Protein AF-A0A9E8MX73-F1 (afdb_monomer_lite)

Foldseek 3Di:
DLVVVLCVVCVPWDWDDDPPDIDTHDPDPVSVVVSVVVVQVSCVVVVHHDPPVPDDDDDPPDDPDDPLCVVLVPQDADPDQVRNLVSLVVSLVSLVVVCVVCVPDPSLLVSLVVLLPDPHDPVNVVVSLLSLLVSCLVDVVNLVSNLLSCLVVLVNDDPVSLVVSLVSQCVVQVVVVNVVSNVSSVVSVVCSVVSDNDPPDVDPPPVPPPPPD

Secondary structure (DSSP, 8-state):
-HHHHHHHH-TTSEEEEETTEEEEE-SSHHHHHHHHHHHHHHHHHTT----TTT----PSS--SS-HHHHHHHT----SSHHHHHHHHHHHHHHHHHHHHH-TTS-HHHHHHHHHHT----GGGHHHHHHHHHHHHHH-GGGHHHHHHHHHHTTTT--HHHHHHHHHHHHHHHGGGT-HHHHHHHHHHHHHHHTT------S-----------

Radius of gyration: 21.95 Å; chains: 1; bounding box: 47×32×61 Å

Organism: NCBI:txid2980107

InterPro domains:
  IPR000477 Reverse transcriptase domain [PF00078] (6-62)
  IPR000477 Reverse transcriptase domain [PS50878] (1-96)
  IPR043502 DNA/RNA polymerase superfamily [SSF56672] (8-64)

Sequence (213 aa):
MMDEQIQAKLKNVKSYRFIDDYYLYCDSYADAEKAFKFIQSLLTEYQLDINEEKTKISKAPFAFDSKWSIELGSFTFRKRANSQLTDIERFVSLSLIHSNENPKDSVLLFSIQVLKYLQLFDENWDTYESLILKIGITEPRTLPVVTEILASNIGRISKRKIKNIIEKLIDIHLPKGHNYEVAWALGCVLSLILNLKIKWQNGFLLLMIMCQC

Structure (mmCIF, N/CA/C/O backbone):
data_AF-A0A9E8MX73-F1
#
_entry.id   AF-A0A9E8MX73-F1
#
loop_
_atom_site.group_PDB
_atom_site.id
_atom_site.type_symbol
_atom_site.label_atom_id
_atom_site.label_alt_id
_atom_site.label_comp_id
_atom_site.label_asym_id
_atom_site.label_entity_id
_atom_site.label_seq_id
_atom_site.pdbx_PDB_ins_code
_atom_site.Cartn_x
_atom_site.Cartn_y
_atom_site.Cartn_z
_atom_site.occupancy
_atom_site.B_iso_or_equiv
_atom_site.auth_seq_id
_atom_site.auth_comp_id
_atom_site.auth_asym_id
_atom_site.auth_atom_id
_atom_site.pdbx_PDB_model_num
ATOM 1 N N . MET A 1 1 ? -1.112 -12.958 35.050 1.00 66.94 1 MET A N 1
ATOM 2 C CA . MET A 1 1 ? -0.841 -12.309 33.737 1.00 66.94 1 MET A CA 1
ATOM 3 C C . MET A 1 1 ? -1.858 -11.185 33.516 1.00 66.94 1 MET A C 1
ATOM 5 O O . MET A 1 1 ? -2.917 -11.251 34.122 1.00 66.94 1 MET A O 1
ATOM 9 N N . MET A 1 2 ? -1.568 -10.144 32.724 1.00 71.19 2 MET A N 1
ATOM 10 C CA . MET A 1 2 ? -2.445 -8.960 32.543 1.00 71.19 2 MET A CA 1
ATOM 11 C C . MET A 1 2 ? -3.916 -9.322 32.246 1.00 71.19 2 MET A C 1
ATOM 13 O O . MET A 1 2 ? -4.831 -8.742 32.827 1.00 71.19 2 MET A O 1
ATOM 17 N N . ASP A 1 3 ? -4.136 -10.368 31.445 1.00 74.19 3 ASP A N 1
ATOM 18 C CA . ASP A 1 3 ? -5.466 -10.880 31.091 1.00 74.19 3 ASP A CA 1
ATOM 19 C C . ASP A 1 3 ? -6.276 -11.368 32.309 1.00 74.19 3 ASP A C 1
ATOM 21 O O . ASP A 1 3 ? -7.487 -11.152 32.381 1.00 74.19 3 ASP A O 1
ATOM 25 N N . GLU A 1 4 ? -5.616 -11.950 33.316 1.00 78.38 4 GLU A N 1
ATOM 26 C CA . GLU A 1 4 ? -6.262 -12.383 34.564 1.00 78.38 4 GLU A CA 1
ATOM 27 C C . GLU A 1 4 ? -6.717 -11.187 35.405 1.00 78.38 4 GLU A C 1
ATOM 29 O O . GLU A 1 4 ? -7.783 -11.233 36.015 1.00 78.38 4 GLU A O 1
ATOM 34 N N . GLN A 1 5 ? -5.947 -10.092 35.417 1.00 77.75 5 GLN A N 1
ATOM 35 C CA . GLN A 1 5 ? -6.331 -8.871 36.133 1.00 77.75 5 GLN A CA 1
ATOM 36 C C . GLN A 1 5 ? -7.525 -8.183 35.462 1.00 77.75 5 GLN A C 1
ATOM 38 O O . GLN A 1 5 ? -8.432 -7.704 36.149 1.00 77.75 5 GLN A O 1
ATOM 43 N N . ILE A 1 6 ? -7.555 -8.190 34.124 1.00 77.31 6 ILE A N 1
ATOM 44 C CA . ILE A 1 6 ? -8.678 -7.683 33.332 1.00 77.31 6 ILE A CA 1
ATOM 45 C C . ILE A 1 6 ? -9.944 -8.490 33.635 1.00 77.31 6 ILE A C 1
ATOM 47 O O . ILE A 1 6 ? -10.965 -7.901 33.992 1.00 77.31 6 ILE A O 1
ATOM 51 N N . GLN A 1 7 ? -9.875 -9.824 33.589 1.00 77.56 7 GLN A N 1
ATOM 52 C CA . GLN A 1 7 ? -11.022 -10.687 33.898 1.00 77.56 7 GLN A CA 1
ATOM 53 C C . GLN A 1 7 ? -11.472 -10.588 35.364 1.00 77.56 7 GLN A C 1
ATOM 55 O O . GLN A 1 7 ? -12.671 -10.583 35.646 1.00 77.56 7 GLN A O 1
ATOM 60 N N . ALA A 1 8 ? -10.537 -10.471 36.312 1.00 77.94 8 ALA A N 1
ATOM 61 C CA . ALA A 1 8 ? -10.861 -10.380 37.733 1.00 77.94 8 ALA A CA 1
ATOM 62 C C . ALA A 1 8 ? -11.600 -9.081 38.094 1.00 77.94 8 ALA A C 1
ATOM 64 O O . ALA A 1 8 ? -12.496 -9.101 38.946 1.00 77.94 8 ALA A O 1
ATOM 65 N N . LYS A 1 9 ? -11.232 -7.959 37.461 1.00 77.75 9 LYS A N 1
ATOM 66 C CA . LYS A 1 9 ? -11.775 -6.626 37.762 1.00 77.75 9 LYS A CA 1
ATOM 67 C C . LYS A 1 9 ? -12.995 -6.272 36.910 1.00 77.75 9 LYS A C 1
ATOM 69 O O . LYS A 1 9 ? -13.905 -5.614 37.407 1.00 77.75 9 LYS A O 1
ATOM 74 N N . LEU A 1 10 ? -13.062 -6.757 35.670 1.00 77.75 10 LEU A N 1
ATOM 75 C CA . LEU A 1 10 ? -14.173 -6.525 34.744 1.00 77.75 10 LEU A CA 1
ATOM 76 C C . LEU A 1 10 ? -15.041 -7.782 34.566 1.00 77.75 10 LEU A C 1
ATOM 78 O O . LEU A 1 10 ? -15.296 -8.217 33.448 1.00 77.75 10 LEU A O 1
ATOM 82 N N . LYS A 1 11 ? -15.541 -8.355 35.669 1.00 70.94 11 LYS A N 1
ATOM 83 C CA . LYS A 1 11 ? -16.301 -9.626 35.664 1.00 70.94 11 LYS A CA 1
ATOM 84 C C . LYS A 1 11 ? -17.518 -9.655 34.728 1.00 70.94 11 LYS A C 1
ATOM 86 O O . LYS A 1 11 ? -17.921 -10.730 34.297 1.00 70.94 11 LYS A O 1
ATOM 91 N N . ASN A 1 12 ? -18.096 -8.491 34.430 1.00 73.44 12 ASN A N 1
ATOM 92 C CA . ASN A 1 12 ? -19.289 -8.357 33.589 1.00 73.44 12 ASN A CA 1
ATOM 93 C C . ASN A 1 12 ? -18.973 -7.916 32.150 1.00 73.44 12 ASN A C 1
ATOM 95 O O . ASN A 1 12 ? -19.887 -7.793 31.344 1.00 73.44 12 ASN A O 1
ATOM 99 N N . VAL A 1 13 ? -17.704 -7.662 31.815 1.00 77.31 13 VAL A N 1
ATOM 100 C CA . VAL A 1 13 ? -17.294 -7.227 30.474 1.00 77.31 13 VAL A CA 1
ATOM 101 C C . VAL A 1 13 ? -16.741 -8.432 29.736 1.00 77.31 13 VAL A C 1
ATOM 103 O O . VAL A 1 13 ? -15.786 -9.066 30.183 1.00 77.31 13 VAL A O 1
ATOM 106 N N . LYS A 1 14 ? -17.317 -8.747 28.575 1.00 81.62 14 LYS A N 1
ATOM 107 C CA . LYS A 1 14 ? -16.706 -9.738 27.686 1.00 81.62 14 LYS A CA 1
ATOM 108 C C . LYS A 1 14 ? -15.494 -9.092 27.027 1.00 81.62 14 LYS A C 1
ATOM 110 O O . LYS A 1 14 ? -15.622 -8.022 26.436 1.00 81.62 14 LYS A O 1
ATOM 115 N N . SER A 1 15 ? -14.337 -9.737 27.117 1.00 81.25 15 SER A N 1
ATOM 116 C CA . SER A 1 15 ? -13.108 -9.281 26.473 1.00 81.25 15 SER A CA 1
ATOM 117 C C . SER A 1 15 ? -12.617 -10.288 25.436 1.00 81.25 15 SER A C 1
ATOM 119 O O . SER A 1 15 ? -12.802 -11.497 25.577 1.00 81.25 15 SER A O 1
ATOM 121 N N . TYR A 1 16 ? -12.005 -9.780 24.373 1.00 81.50 16 TYR A N 1
ATOM 122 C CA . TYR A 1 16 ? -11.334 -10.563 23.343 1.00 81.50 16 TYR A CA 1
ATOM 123 C C . TYR A 1 16 ? -9.993 -9.906 23.030 1.00 81.50 16 TYR A C 1
ATOM 125 O O . TYR A 1 16 ? -9.923 -8.687 22.898 1.00 81.50 16 TYR A O 1
ATOM 133 N N . ARG A 1 17 ? -8.932 -10.705 22.923 1.00 80.31 17 ARG A N 1
ATOM 134 C CA . ARG A 1 17 ? -7.590 -10.226 22.593 1.00 80.31 17 ARG A CA 1
ATOM 135 C C . ARG A 1 17 ? -7.139 -10.848 21.280 1.00 80.31 17 ARG A C 1
ATOM 137 O O . ARG A 1 17 ? -7.202 -12.067 21.129 1.00 80.31 17 ARG A O 1
ATOM 144 N N . PHE A 1 18 ? -6.649 -10.021 20.365 1.00 75.25 18 PHE A N 1
ATOM 145 C CA . PHE A 1 18 ? -6.019 -10.456 19.125 1.00 75.25 18 PHE A CA 1
ATOM 146 C C . PHE A 1 18 ? -4.609 -9.872 19.030 1.00 75.25 18 PHE A C 1
ATOM 148 O O . PHE A 1 18 ? -4.439 -8.701 18.714 1.00 75.25 18 PHE A O 1
ATOM 155 N N . ILE A 1 19 ? -3.597 -10.698 19.319 1.00 80.44 19 ILE A N 1
ATOM 156 C CA . ILE A 1 19 ? -2.189 -10.280 19.441 1.00 80.44 19 ILE A CA 1
ATOM 157 C C . ILE A 1 19 ? -2.054 -9.149 20.478 1.00 80.44 19 ILE A C 1
ATOM 159 O O . ILE A 1 19 ? -2.117 -9.432 21.676 1.00 80.44 19 ILE A O 1
ATOM 163 N N . ASP A 1 20 ? -1.931 -7.897 20.045 1.00 76.94 20 ASP A N 1
ATOM 164 C CA . ASP A 1 20 ? -1.779 -6.724 20.915 1.00 76.94 20 ASP A CA 1
ATOM 165 C C . ASP A 1 20 ? -3.078 -5.912 21.045 1.00 76.94 20 ASP A C 1
ATOM 167 O O . ASP A 1 20 ? -3.179 -5.037 21.904 1.00 76.94 20 ASP A O 1
ATOM 171 N N . ASP A 1 21 ? -4.104 -6.232 20.251 1.00 80.25 21 ASP A N 1
ATOM 172 C CA . ASP A 1 21 ? -5.379 -5.520 20.258 1.00 80.25 21 ASP A CA 1
ATOM 173 C C . ASP A 1 21 ? -6.348 -6.114 21.290 1.00 80.25 21 ASP A C 1
ATOM 175 O O . ASP A 1 21 ? -6.665 -7.310 21.265 1.00 80.25 21 ASP A O 1
ATOM 179 N N . TYR A 1 22 ? -6.873 -5.259 22.171 1.00 84.69 22 TYR A N 1
ATOM 180 C CA . TYR A 1 22 ? -7.910 -5.602 23.145 1.00 84.69 22 TYR A CA 1
ATOM 181 C C . TYR A 1 22 ? -9.275 -5.057 22.720 1.00 84.69 22 TYR A C 1
ATOM 183 O O . TYR A 1 22 ? -9.454 -3.861 22.498 1.00 84.69 22 TYR A O 1
ATOM 191 N N . TYR A 1 23 ? -10.268 -5.940 22.699 1.00 85.94 23 TYR A N 1
ATOM 192 C CA . TYR A 1 23 ? -11.669 -5.632 22.445 1.00 85.94 23 TYR A CA 1
ATOM 193 C C . TYR A 1 23 ? -12.470 -5.865 23.724 1.00 85.94 23 TYR A C 1
ATOM 195 O O . TYR A 1 23 ? -12.462 -6.965 24.277 1.00 85.94 23 TYR A O 1
ATOM 203 N N . LEU A 1 24 ? -13.172 -4.832 24.189 1.00 87.50 24 LEU A N 1
ATOM 204 C CA . LEU A 1 24 ? -14.033 -4.877 25.369 1.00 87.50 24 LEU A CA 1
ATOM 205 C C . LEU A 1 24 ? -15.480 -4.602 24.961 1.00 87.50 24 LEU A C 1
ATOM 207 O O . LEU A 1 24 ? -15.772 -3.571 24.356 1.00 87.50 24 LEU A O 1
ATOM 211 N N . TYR A 1 25 ? -16.387 -5.506 25.321 1.00 86.50 25 TYR A N 1
ATOM 212 C CA . TYR A 1 25 ? -17.814 -5.382 25.047 1.00 86.50 25 TYR A CA 1
ATOM 213 C C . TYR A 1 25 ? -18.556 -5.008 26.332 1.00 86.50 25 TYR A C 1
ATOM 215 O O . TYR A 1 25 ? -18.647 -5.818 27.258 1.00 86.50 25 TYR A O 1
ATOM 223 N N . CYS A 1 26 ? -19.083 -3.783 26.368 1.00 86.38 26 CYS A N 1
ATOM 224 C CA . CYS A 1 26 ? -19.792 -3.206 27.510 1.00 86.38 26 CYS A CA 1
ATOM 225 C C . CYS A 1 26 ? -21.250 -2.883 27.148 1.00 86.38 26 CYS A C 1
ATOM 227 O O . CYS A 1 26 ? -21.528 -2.464 26.025 1.00 86.38 26 CYS A O 1
ATOM 229 N N . ASP A 1 27 ? -22.159 -3.001 28.119 1.00 86.19 27 ASP A N 1
ATOM 230 C CA . ASP A 1 27 ? -23.594 -2.735 27.922 1.00 86.19 27 ASP A CA 1
ATOM 231 C C . ASP A 1 27 ? -23.935 -1.234 27.887 1.00 86.19 27 ASP A C 1
ATOM 233 O O . ASP A 1 27 ? -24.969 -0.833 27.350 1.00 86.19 27 ASP A O 1
ATOM 237 N N . SER A 1 28 ? -23.068 -0.379 28.441 1.00 85.38 28 SER A N 1
ATOM 238 C CA . SER A 1 28 ? -23.260 1.072 28.464 1.00 85.38 28 SER A CA 1
ATOM 239 C C . SER A 1 28 ? -21.971 1.839 28.166 1.00 85.38 28 SER A C 1
ATOM 241 O O . SER A 1 28 ? -20.859 1.360 28.398 1.00 85.38 28 SER A O 1
ATOM 243 N N . TYR A 1 29 ? -22.120 3.077 27.686 1.00 85.56 29 TYR A N 1
ATOM 244 C CA . TYR A 1 29 ? -20.986 3.979 27.459 1.00 85.56 29 TYR A CA 1
ATOM 245 C C . TYR A 1 29 ? -20.243 4.301 28.767 1.00 85.56 29 TYR A C 1
ATOM 247 O O . TYR A 1 29 ? -19.019 4.347 28.785 1.00 85.56 29 TYR A O 1
ATOM 255 N N . ALA A 1 30 ? -20.974 4.437 29.879 1.00 85.69 30 ALA A N 1
ATOM 256 C CA . ALA A 1 30 ? -20.377 4.660 31.194 1.00 85.69 30 ALA A CA 1
ATOM 257 C C . ALA A 1 30 ? -19.513 3.469 31.644 1.00 85.69 30 ALA A C 1
ATOM 259 O O . ALA A 1 30 ? -18.458 3.659 32.247 1.00 85.69 30 ALA A O 1
ATOM 260 N N . ASP A 1 31 ? -19.933 2.240 31.338 1.00 85.19 31 ASP A N 1
ATOM 261 C CA . ASP A 1 31 ? -19.143 1.046 31.645 1.00 85.19 31 ASP A CA 1
ATOM 262 C C . ASP A 1 31 ? -17.932 0.915 30.718 1.00 85.19 31 ASP A C 1
ATOM 264 O O . ASP A 1 31 ? -16.859 0.521 31.174 1.00 85.19 31 ASP A O 1
ATOM 268 N N . ALA A 1 32 ? -18.061 1.322 29.451 1.00 88.19 32 ALA A N 1
ATOM 269 C CA . ALA A 1 32 ? -16.932 1.420 28.530 1.00 88.19 32 ALA A CA 1
ATOM 270 C C . ALA A 1 32 ? -15.877 2.430 29.013 1.00 88.19 32 ALA A C 1
ATOM 272 O O . ALA A 1 32 ? -14.694 2.104 29.024 1.00 88.19 32 ALA A O 1
ATOM 273 N N . GLU A 1 33 ? -16.276 3.613 29.490 1.00 87.69 33 GLU A N 1
ATOM 274 C CA . GLU A 1 33 ? -15.337 4.602 30.042 1.00 87.69 33 GLU A CA 1
ATOM 275 C C . GLU A 1 33 ? -14.640 4.112 31.316 1.00 87.69 33 GLU A C 1
ATOM 277 O O . GLU A 1 33 ? -13.436 4.320 31.488 1.00 87.69 33 GLU A O 1
ATOM 282 N N . LYS A 1 34 ? -15.372 3.441 32.215 1.00 88.25 34 LYS A N 1
ATOM 283 C CA . LYS A 1 34 ? -14.778 2.830 33.416 1.00 88.25 34 LYS A CA 1
ATOM 284 C C . LYS A 1 34 ? -13.761 1.754 33.044 1.00 88.25 34 LYS A C 1
ATOM 286 O O . LYS A 1 34 ? -12.670 1.731 33.612 1.00 88.25 34 LYS A O 1
ATOM 291 N N . ALA A 1 35 ? -14.111 0.883 32.097 1.00 87.44 35 ALA A N 1
ATOM 292 C CA . ALA A 1 35 ? -13.221 -0.163 31.612 1.00 87.44 35 ALA A CA 1
ATOM 293 C C . ALA A 1 35 ? -11.977 0.430 30.931 1.00 87.44 35 ALA A C 1
ATOM 295 O O . ALA A 1 35 ? -10.866 -0.002 31.227 1.00 87.44 35 ALA A O 1
ATOM 296 N N . PHE A 1 36 ? -12.148 1.467 30.107 1.00 89.06 36 PHE A N 1
ATOM 297 C CA . PHE A 1 36 ? -11.053 2.185 29.455 1.00 89.06 36 PHE A CA 1
ATOM 298 C C . PHE A 1 36 ? -10.071 2.785 30.469 1.00 89.06 36 PHE A C 1
ATOM 300 O O . PHE A 1 36 ? -8.879 2.506 30.389 1.00 89.06 36 PHE A O 1
ATOM 307 N N . LYS A 1 37 ? -10.559 3.525 31.477 1.00 88.81 37 LYS A N 1
ATOM 308 C CA . LYS A 1 37 ? -9.702 4.097 32.535 1.00 88.81 37 LYS A CA 1
ATOM 309 C C . LYS A 1 37 ? -8.935 3.027 33.307 1.00 88.81 37 LYS A C 1
ATOM 311 O O . LYS A 1 37 ? -7.774 3.227 33.648 1.00 88.81 37 LYS A O 1
ATOM 316 N N . PHE A 1 38 ? -9.579 1.893 33.580 1.00 88.44 38 PHE A N 1
ATOM 317 C CA . PHE A 1 38 ? -8.921 0.781 34.251 1.00 88.44 38 PHE A CA 1
ATOM 318 C C . PHE A 1 38 ? -7.816 0.160 33.383 1.00 88.44 38 PHE A C 1
ATOM 320 O O . PHE A 1 38 ? -6.703 -0.017 33.876 1.00 88.44 38 PHE A O 1
ATOM 327 N N . ILE A 1 39 ? -8.079 -0.108 32.099 1.00 87.62 39 ILE A N 1
ATOM 328 C CA . ILE A 1 39 ? -7.047 -0.606 31.178 1.00 87.62 39 ILE A CA 1
ATOM 329 C C . ILE A 1 39 ? -5.904 0.399 31.042 1.00 87.62 39 ILE A C 1
ATOM 331 O O . ILE A 1 39 ? -4.750 -0.009 31.093 1.00 87.62 39 ILE A O 1
ATOM 335 N N . GLN A 1 40 ? -6.205 1.694 30.943 1.00 87.56 40 GLN A N 1
ATOM 336 C CA . GLN A 1 40 ? -5.186 2.739 30.885 1.00 87.56 40 GLN A CA 1
ATOM 337 C C . GLN A 1 40 ? -4.280 2.701 32.117 1.00 87.56 40 GLN A C 1
ATOM 339 O O . GLN A 1 40 ? -3.068 2.614 31.962 1.00 87.56 40 GLN A O 1
ATOM 344 N N . SER A 1 41 ? -4.854 2.661 33.327 1.00 88.44 41 SER A N 1
ATOM 345 C CA . SER A 1 41 ? 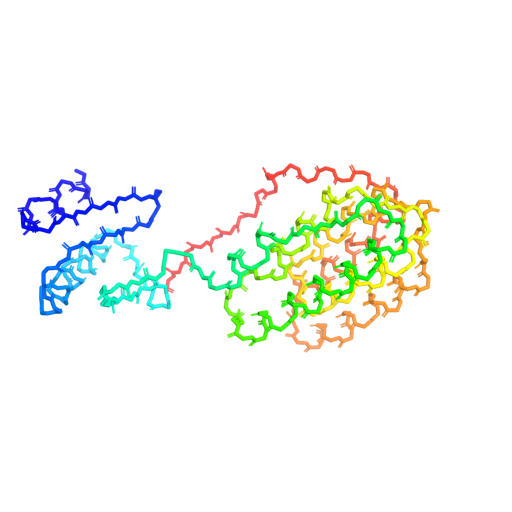-4.053 2.542 34.554 1.00 88.44 41 SER A CA 1
ATOM 346 C C . SER A 1 41 ? -3.200 1.273 34.582 1.00 88.44 41 SER A C 1
ATOM 348 O O . SER A 1 41 ? -2.033 1.332 34.956 1.00 88.44 41 SER A O 1
ATOM 350 N N . LEU A 1 42 ? -3.759 0.144 34.136 1.00 87.88 42 LEU A N 1
ATOM 351 C CA . LEU A 1 42 ? -3.062 -1.137 34.124 1.00 87.88 42 LEU A CA 1
ATOM 352 C C . LEU A 1 42 ? -1.887 -1.115 33.143 1.00 87.88 42 LEU A C 1
ATOM 354 O O . LEU A 1 42 ? -0.797 -1.542 33.492 1.00 87.88 42 LEU A O 1
ATOM 358 N N . LEU A 1 43 ? -2.082 -0.599 31.928 1.00 86.44 43 LEU A N 1
ATOM 359 C CA . LEU A 1 43 ? -1.007 -0.484 30.942 1.00 86.44 43 LEU A CA 1
ATOM 360 C C . LEU A 1 43 ? 0.121 0.414 31.460 1.00 86.44 43 LEU A C 1
ATOM 362 O O . LEU A 1 43 ? 1.279 0.006 31.398 1.00 86.44 43 LEU A O 1
ATOM 366 N N . THR A 1 44 ? -0.207 1.547 32.088 1.00 87.50 44 THR A N 1
ATOM 367 C CA . THR A 1 44 ? 0.793 2.431 32.705 1.00 87.50 44 THR A CA 1
ATOM 368 C C . THR A 1 44 ? 1.585 1.737 33.820 1.00 87.50 44 THR A C 1
ATOM 370 O O . THR A 1 44 ? 2.797 1.926 33.905 1.00 87.50 44 THR A O 1
ATOM 373 N N . GLU A 1 45 ? 0.956 0.888 34.645 1.00 88.69 45 GLU A N 1
ATOM 374 C CA . GLU A 1 45 ? 1.668 0.073 35.652 1.00 88.69 45 GLU A CA 1
ATOM 375 C C . GLU A 1 45 ? 2.705 -0.868 35.017 1.00 88.69 45 GLU A C 1
ATOM 377 O O . GLU A 1 45 ? 3.760 -1.121 35.600 1.00 88.69 45 GLU A O 1
ATOM 382 N N . TYR A 1 46 ? 2.434 -1.347 33.802 1.00 85.94 46 TYR A N 1
ATOM 383 C CA . TYR A 1 46 ? 3.354 -2.156 33.002 1.00 85.94 46 TYR A CA 1
ATOM 384 C C . TYR A 1 46 ? 4.299 -1.326 32.116 1.00 85.94 46 TYR A C 1
ATOM 386 O O . TYR A 1 46 ? 5.001 -1.907 31.292 1.00 85.94 46 TYR A O 1
ATOM 394 N N . GLN A 1 47 ? 4.347 0.002 32.292 1.00 87.62 47 GLN A N 1
ATOM 395 C CA . GLN A 1 47 ? 5.124 0.932 31.457 1.00 87.62 47 GLN A CA 1
ATOM 396 C C . GLN A 1 47 ? 4.756 0.852 29.965 1.00 87.62 47 GLN A C 1
ATOM 398 O O . GLN A 1 47 ? 5.608 0.995 29.090 1.00 87.62 47 GLN A O 1
ATOM 403 N N . LEU A 1 48 ? 3.479 0.593 29.680 1.00 86.56 48 LEU A N 1
ATOM 404 C CA . LEU A 1 48 ? 2.897 0.599 28.344 1.00 86.56 48 LEU A CA 1
ATOM 405 C C . LEU A 1 48 ? 1.942 1.784 28.208 1.00 86.56 48 LEU A C 1
ATOM 407 O O . LEU A 1 48 ? 1.152 2.062 29.111 1.00 86.56 48 LEU A O 1
ATOM 411 N N . ASP A 1 49 ? 1.962 2.422 27.042 1.00 81.88 49 ASP A N 1
ATOM 412 C CA . ASP A 1 49 ? 1.048 3.511 26.713 1.00 81.88 49 ASP A CA 1
ATOM 413 C C . ASP A 1 49 ? -0.049 3.065 25.749 1.00 81.88 49 ASP A C 1
ATOM 415 O O . ASP A 1 49 ? 0.138 2.221 24.867 1.00 81.88 49 ASP A O 1
ATOM 419 N N . ILE A 1 50 ? -1.227 3.664 25.917 1.00 83.50 50 ILE A N 1
ATOM 420 C CA . ILE A 1 50 ? -2.338 3.494 24.986 1.00 83.50 50 ILE A CA 1
ATOM 421 C C . ILE A 1 50 ? -2.072 4.324 23.733 1.00 83.50 50 ILE A C 1
ATOM 423 O O . ILE A 1 50 ? -1.781 5.515 23.802 1.00 83.50 50 ILE A O 1
ATOM 427 N N . ASN A 1 51 ? -2.286 3.719 22.566 1.00 82.69 51 ASN A N 1
ATOM 428 C CA . ASN A 1 51 ? -2.362 4.470 21.323 1.00 82.69 51 ASN A CA 1
ATOM 429 C C . ASN A 1 51 ? -3.726 5.175 21.231 1.00 82.69 51 ASN A C 1
ATOM 431 O O . ASN A 1 51 ? -4.716 4.578 20.794 1.00 82.69 51 ASN A O 1
ATOM 435 N N . GLU A 1 52 ? -3.782 6.437 21.660 1.00 79.75 52 GLU A N 1
ATOM 436 C CA . GLU A 1 52 ? -5.008 7.249 21.660 1.00 79.75 52 GLU A CA 1
ATOM 437 C C . GLU A 1 52 ? -5.635 7.377 20.266 1.00 79.75 52 GLU A C 1
ATOM 439 O O . GLU A 1 52 ? -6.852 7.463 20.141 1.00 79.75 52 GLU A O 1
ATOM 444 N N . GLU A 1 53 ? -4.830 7.322 19.201 1.00 73.69 53 GLU A N 1
ATOM 445 C CA . GLU A 1 53 ? -5.337 7.434 17.832 1.00 73.69 53 GLU A CA 1
ATOM 446 C C . GLU A 1 53 ? -6.100 6.186 17.377 1.00 73.69 53 GLU A C 1
ATOM 448 O O . GLU A 1 53 ? -7.031 6.283 16.576 1.00 73.69 53 GLU A O 1
ATOM 453 N N . LYS A 1 54 ? -5.701 5.009 17.872 1.00 77.88 54 LYS A N 1
ATOM 454 C CA . LYS A 1 54 ? -6.346 3.726 17.554 1.00 77.88 54 LYS A CA 1
ATOM 455 C C . LYS A 1 54 ? -7.455 3.362 18.532 1.00 77.88 54 LYS A C 1
ATOM 457 O O . LYS A 1 54 ? -8.312 2.537 18.211 1.00 77.88 54 LYS A O 1
ATOM 462 N N . THR A 1 55 ? -7.446 3.959 19.718 1.00 84.38 55 THR A N 1
ATOM 463 C CA . THR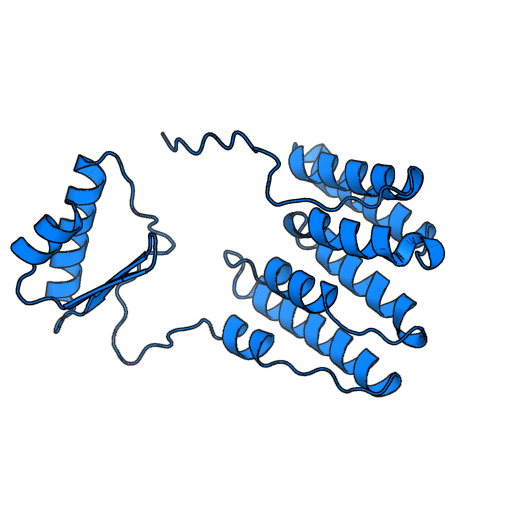 A 1 55 ? -8.358 3.573 20.790 1.00 84.38 55 THR A CA 1
ATOM 464 C C . THR A 1 55 ? -9.644 4.376 20.717 1.00 84.38 55 THR A C 1
ATOM 466 O O . THR A 1 55 ? -9.642 5.599 20.806 1.00 84.38 55 THR A O 1
ATOM 469 N N . LYS A 1 56 ? -10.775 3.683 20.563 1.00 84.06 56 LYS A N 1
ATOM 470 C CA . LYS A 1 56 ? -12.091 4.317 20.444 1.00 84.06 56 LYS A CA 1
ATOM 471 C C . LYS A 1 56 ? -13.169 3.535 21.179 1.00 84.06 56 LYS A C 1
ATOM 473 O O . LYS A 1 56 ? -13.223 2.310 21.105 1.00 84.06 56 LYS A O 1
ATOM 478 N N . ILE A 1 57 ? -14.095 4.255 21.806 1.00 86.19 57 ILE A N 1
ATOM 479 C CA . ILE A 1 57 ? -15.353 3.689 22.301 1.00 86.19 57 ILE A CA 1
ATOM 480 C C . ILE A 1 57 ? -16.389 3.828 21.182 1.00 86.19 57 ILE A C 1
ATOM 482 O O . ILE A 1 57 ? -16.783 4.936 20.826 1.00 86.19 57 ILE A O 1
ATOM 486 N N . SER A 1 58 ? -16.814 2.705 20.602 1.00 82.94 58 SER A N 1
ATOM 487 C CA . SER A 1 58 ? -17.779 2.675 19.491 1.00 82.94 58 SER A CA 1
ATOM 488 C C . SER A 1 58 ? -19.117 2.091 19.945 1.00 82.94 58 SER A C 1
ATOM 490 O O . SER A 1 58 ? -19.148 1.114 20.689 1.00 82.94 58 SER A O 1
ATOM 492 N N . LYS A 1 59 ? -20.235 2.672 19.491 1.00 80.56 59 LYS A N 1
ATOM 493 C CA . LYS A 1 59 ? -21.579 2.114 19.721 1.00 80.56 59 LYS A CA 1
ATOM 494 C C . LYS A 1 59 ? -21.897 1.061 18.659 1.00 80.56 59 LYS A C 1
ATOM 496 O O . LYS A 1 59 ? -21.569 1.250 17.492 1.00 80.56 59 LYS A O 1
ATOM 501 N N . ALA A 1 60 ? -22.551 -0.027 19.058 1.00 75.06 60 ALA A N 1
ATOM 502 C CA . ALA A 1 60 ? -23.052 -1.030 18.124 1.00 75.06 60 ALA A CA 1
ATOM 503 C C . ALA A 1 60 ? -24.327 -0.542 17.395 1.00 75.06 60 ALA A C 1
ATOM 505 O O . ALA A 1 60 ? -25.129 0.166 18.013 1.00 75.06 60 ALA A O 1
ATOM 506 N N . PRO A 1 61 ? -24.552 -0.942 16.125 1.00 73.94 61 PRO A N 1
ATOM 507 C CA . PRO A 1 61 ? -23.666 -1.754 15.283 1.00 73.94 61 PRO A CA 1
ATOM 508 C C . PRO A 1 61 ? -22.493 -0.935 14.716 1.00 73.94 61 PRO A C 1
ATOM 510 O O . PRO A 1 61 ? -22.655 0.226 14.352 1.00 73.94 61 PRO A O 1
ATOM 513 N N . PHE A 1 62 ? -21.316 -1.553 14.610 1.00 71.69 62 PHE A N 1
ATOM 514 C CA . PHE A 1 62 ? -20.127 -0.960 13.993 1.00 71.69 62 PHE A CA 1
ATOM 515 C C . PHE A 1 62 ? -19.530 -1.924 12.962 1.00 71.69 62 PHE A C 1
ATOM 517 O O . PHE A 1 62 ? -19.717 -3.136 13.056 1.00 71.69 62 PHE A O 1
ATOM 524 N N . ALA A 1 63 ? -18.828 -1.385 11.965 1.00 75.25 63 ALA A N 1
ATOM 525 C CA . ALA A 1 63 ? -18.090 -2.198 11.004 1.00 75.25 63 ALA A CA 1
ATOM 526 C C . ALA A 1 63 ? -16.811 -2.751 11.652 1.00 75.25 63 ALA A C 1
ATOM 528 O O . ALA A 1 63 ? -16.100 -2.008 12.331 1.00 75.25 63 ALA A O 1
ATOM 529 N N . PHE A 1 64 ? -16.534 -4.042 11.443 1.00 73.88 64 PHE A N 1
ATOM 530 C CA . PHE A 1 64 ? -15.309 -4.688 11.926 1.00 73.88 64 PHE A CA 1
ATOM 531 C C . PHE A 1 64 ? -14.077 -4.199 11.162 1.00 73.88 64 PHE A C 1
ATOM 533 O O . PHE A 1 64 ? -13.059 -3.890 11.774 1.00 73.88 64 PHE A O 1
ATOM 540 N N . ASP A 1 65 ? -14.215 -4.059 9.844 1.00 79.38 65 ASP A N 1
ATOM 541 C CA . ASP A 1 65 ? -13.180 -3.544 8.957 1.00 79.38 65 ASP A CA 1
ATOM 542 C C . ASP A 1 65 ? -13.501 -2.120 8.502 1.00 79.38 65 ASP A C 1
ATOM 544 O O . ASP A 1 65 ? -14.663 -1.700 8.424 1.00 79.38 65 ASP A O 1
ATOM 548 N N . SER A 1 66 ? -12.458 -1.365 8.163 1.00 86.38 66 SER A N 1
ATOM 549 C CA . SER A 1 66 ? -12.627 -0.067 7.519 1.00 86.38 66 SER A CA 1
ATOM 550 C C . SER A 1 66 ? -13.268 -0.233 6.138 1.00 86.38 66 SER A C 1
ATOM 552 O O . SER A 1 66 ? -13.051 -1.220 5.431 1.00 86.38 66 SER A O 1
ATOM 554 N N . LYS A 1 67 ? -14.033 0.779 5.716 1.00 90.00 67 LYS A N 1
ATOM 555 C CA . LYS A 1 67 ? -14.676 0.796 4.395 1.00 90.00 67 LYS A CA 1
ATOM 556 C C . LYS A 1 67 ? -13.664 0.560 3.267 1.00 90.00 67 LYS A C 1
ATOM 558 O O . LYS A 1 67 ? -13.926 -0.243 2.377 1.00 90.00 67 LYS A O 1
ATOM 563 N N . TRP A 1 68 ? -12.501 1.213 3.331 1.00 94.88 68 TRP A N 1
ATOM 564 C CA . TRP A 1 68 ? -11.454 1.053 2.323 1.00 94.88 68 TRP A CA 1
ATOM 565 C C . TRP A 1 68 ? -10.902 -0.374 2.275 1.00 94.88 68 TRP A C 1
ATOM 567 O O . TRP A 1 68 ? -10.641 -0.880 1.187 1.00 94.88 68 TRP A O 1
ATOM 577 N N . SER A 1 69 ? -10.742 -1.031 3.432 1.00 93.50 69 SER A N 1
ATOM 578 C CA . SER A 1 69 ? -10.206 -2.394 3.517 1.00 93.50 69 SER A CA 1
ATOM 579 C C . SER A 1 69 ? -11.158 -3.378 2.844 1.00 93.50 69 SER A C 1
ATOM 581 O O . SER A 1 69 ? -10.736 -4.193 2.026 1.00 93.50 69 SER A O 1
ATOM 583 N N . ILE A 1 70 ? -12.463 -3.227 3.093 1.00 92.56 70 ILE A N 1
ATOM 584 C CA . ILE A 1 70 ? -13.504 -4.038 2.452 1.00 92.56 70 ILE A CA 1
ATOM 585 C C . ILE A 1 70 ? -13.513 -3.803 0.936 1.00 92.56 70 ILE A C 1
ATOM 587 O O . ILE A 1 70 ? -13.490 -4.758 0.159 1.00 92.56 70 ILE A O 1
ATOM 591 N N . GLU A 1 71 ? -13.536 -2.544 0.494 1.00 95.38 71 GLU A N 1
ATOM 592 C CA . GLU A 1 71 ? -13.639 -2.203 -0.931 1.00 95.38 71 GLU A CA 1
ATOM 593 C C . GLU A 1 71 ? -12.397 -2.612 -1.732 1.00 95.38 71 GLU A C 1
ATOM 595 O O . GLU A 1 71 ? -12.524 -3.220 -2.795 1.00 95.38 71 GLU A O 1
ATOM 600 N N . LEU A 1 72 ? -11.192 -2.322 -1.232 1.00 96.81 72 LEU A N 1
ATOM 601 C CA . LEU A 1 72 ? -9.952 -2.701 -1.912 1.00 96.81 72 LEU A CA 1
ATOM 602 C C . LEU A 1 72 ? -9.675 -4.203 -1.790 1.00 96.81 72 LEU A C 1
ATOM 604 O O . LEU A 1 72 ? -9.210 -4.813 -2.750 1.00 96.81 72 LEU A O 1
ATOM 608 N N . GLY A 1 73 ? -9.974 -4.810 -0.639 1.00 93.62 73 GLY A N 1
ATOM 609 C CA . GLY A 1 73 ? -9.763 -6.238 -0.398 1.00 93.62 73 GLY A CA 1
ATOM 610 C C . GLY A 1 73 ? -10.696 -7.145 -1.200 1.00 93.62 73 GLY A C 1
ATOM 611 O O . GLY A 1 73 ? -10.321 -8.266 -1.533 1.00 93.62 73 GLY A O 1
ATOM 612 N N . SER A 1 74 ? -11.884 -6.656 -1.564 1.00 94.38 74 SER A N 1
ATOM 613 C CA . SER A 1 74 ? -12.832 -7.375 -2.428 1.00 94.38 74 SER A CA 1
ATOM 614 C C . SER A 1 74 ? -12.686 -7.046 -3.920 1.00 94.38 74 SER A C 1
ATOM 616 O O . SER A 1 74 ? -13.421 -7.593 -4.747 1.00 94.38 74 SER A O 1
ATOM 618 N N . PHE A 1 75 ? -11.741 -6.178 -4.293 1.00 97.4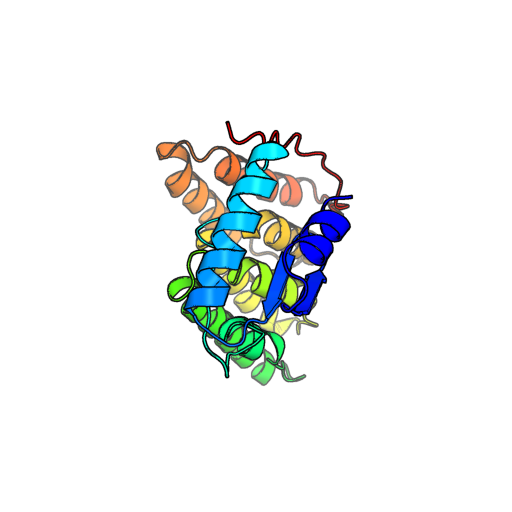4 75 PHE A N 1
ATOM 619 C CA . PHE A 1 75 ? -11.547 -5.773 -5.681 1.00 97.44 75 PHE A CA 1
ATOM 620 C C . PHE A 1 75 ? -11.055 -6.944 -6.545 1.00 97.44 75 PHE A C 1
ATOM 622 O O . PHE A 1 75 ? -10.131 -7.671 -6.180 1.00 97.44 75 PHE A O 1
ATOM 629 N N . THR A 1 76 ? -11.640 -7.114 -7.735 1.00 95.88 76 THR A N 1
ATOM 630 C CA . THR A 1 76 ? -11.283 -8.203 -8.657 1.00 95.88 76 THR A CA 1
ATOM 631 C C . THR A 1 76 ? -10.766 -7.669 -9.989 1.00 95.88 76 THR A C 1
ATOM 633 O O . THR A 1 76 ? -11.341 -6.759 -10.583 1.00 95.88 76 THR A O 1
ATOM 636 N N . PHE A 1 77 ? -9.678 -8.265 -10.483 1.00 97.00 77 PHE A N 1
ATOM 637 C CA . PHE A 1 77 ? -9.075 -7.913 -11.770 1.00 97.00 77 PHE A CA 1
ATOM 638 C C . PHE A 1 77 ? -9.515 -8.897 -12.851 1.00 97.00 77 PHE A C 1
ATOM 640 O O . PHE A 1 77 ? -9.334 -10.113 -12.724 1.00 97.00 77 PHE A O 1
ATOM 647 N N . ARG A 1 78 ? -10.076 -8.386 -13.949 1.00 96.50 78 ARG A N 1
ATOM 648 C CA . ARG A 1 78 ? -10.535 -9.233 -15.056 1.00 96.50 78 ARG A CA 1
ATOM 649 C C . ARG A 1 78 ? -9.350 -9.801 -15.839 1.00 96.50 78 ARG A C 1
ATOM 651 O O . ARG A 1 78 ? -8.391 -9.104 -16.154 1.00 96.50 78 ARG A O 1
ATOM 658 N N . LYS A 1 79 ? -9.446 -11.074 -16.234 1.00 94.19 79 LYS A N 1
ATOM 659 C CA . LYS A 1 79 ? -8.389 -11.818 -16.950 1.00 94.19 79 LYS A CA 1
ATOM 660 C C . LYS A 1 79 ? -8.404 -11.580 -18.469 1.00 94.19 79 LYS A C 1
ATOM 662 O O . LYS A 1 79 ? -8.474 -12.525 -19.250 1.00 94.19 79 LYS A O 1
ATOM 667 N N . ARG A 1 80 ? -8.402 -10.316 -18.896 1.00 95.25 80 ARG A N 1
ATOM 668 C CA . ARG A 1 80 ? -8.264 -9.899 -20.307 1.00 95.25 80 ARG A CA 1
ATOM 669 C C . ARG A 1 80 ? -7.446 -8.616 -20.363 1.00 95.25 80 ARG A C 1
ATOM 671 O O . ARG A 1 80 ? -7.792 -7.702 -19.625 1.00 95.25 80 ARG A O 1
ATOM 678 N N . ALA A 1 81 ? -6.454 -8.513 -21.251 1.00 90.56 81 ALA A N 1
ATOM 679 C CA . ALA A 1 81 ? -5.514 -7.383 -21.302 1.00 90.56 81 ALA A CA 1
ATOM 680 C C . ALA A 1 81 ? -6.206 -6.004 -21.232 1.00 90.56 81 ALA A C 1
ATOM 682 O O . ALA A 1 81 ? -6.021 -5.281 -20.254 1.00 90.56 81 ALA A O 1
ATOM 683 N N . ASN A 1 82 ? -7.112 -5.697 -22.170 1.00 92.12 82 ASN A N 1
ATOM 684 C CA . ASN A 1 82 ? -7.820 -4.405 -22.199 1.00 92.12 82 ASN A CA 1
ATOM 685 C C . ASN A 1 82 ? -8.651 -4.135 -20.934 1.00 92.12 82 ASN A C 1
ATOM 687 O O . ASN A 1 82 ? -8.724 -3.008 -20.460 1.00 92.12 82 ASN A O 1
ATOM 691 N N . SER A 1 83 ? -9.304 -5.164 -20.386 1.00 96.00 83 SER A N 1
ATOM 692 C CA . SER A 1 83 ? -10.123 -5.019 -19.177 1.00 96.00 83 SER A CA 1
ATOM 693 C C . SER A 1 83 ? -9.271 -4.860 -17.920 1.00 96.00 83 SER A C 1
ATOM 695 O O . SER A 1 83 ? -9.615 -4.058 -17.058 1.00 96.00 83 SER A O 1
ATOM 697 N N . GLN A 1 84 ? -8.155 -5.590 -17.844 1.00 97.12 84 GLN A N 1
ATOM 698 C CA . GLN A 1 84 ? -7.211 -5.528 -16.738 1.00 97.12 84 GLN A CA 1
ATOM 699 C C . GLN A 1 84 ? -6.598 -4.134 -16.624 1.00 97.12 84 GLN A C 1
ATOM 701 O O . GLN A 1 84 ? -6.492 -3.629 -15.514 1.00 97.12 84 GLN A O 1
ATOM 706 N N . LEU A 1 85 ? -6.236 -3.500 -17.743 1.00 96.44 85 LEU A N 1
ATOM 707 C CA . LEU A 1 85 ? -5.671 -2.152 -17.734 1.00 96.44 85 LEU A CA 1
ATOM 708 C C . LEU A 1 85 ? -6.604 -1.160 -17.028 1.00 96.44 85 LEU A C 1
ATOM 710 O O . LEU A 1 85 ? -6.206 -0.502 -16.070 1.00 96.44 85 LEU A O 1
ATOM 714 N N . THR A 1 86 ? -7.874 -1.137 -17.443 1.00 97.12 86 THR A N 1
ATOM 715 C CA . THR A 1 86 ? -8.905 -0.299 -16.821 1.00 97.12 86 THR A CA 1
ATOM 716 C C . THR A 1 86 ? -9.123 -0.652 -15.348 1.00 97.12 86 THR A C 1
ATOM 718 O O . THR A 1 86 ? -9.374 0.231 -14.532 1.00 97.12 86 THR A O 1
ATOM 721 N N . ASP A 1 87 ? -9.044 -1.934 -14.987 1.00 97.88 87 ASP A N 1
ATOM 722 C CA . ASP A 1 87 ? -9.200 -2.372 -13.597 1.00 97.88 87 ASP A CA 1
ATOM 723 C C . ASP A 1 87 ? -8.022 -1.918 -12.724 1.00 97.88 87 ASP A C 1
ATOM 725 O O . ASP A 1 87 ? -8.249 -1.463 -11.608 1.00 97.88 87 ASP A O 1
ATOM 729 N N . ILE A 1 88 ? -6.785 -1.960 -13.234 1.00 98.12 88 ILE A N 1
ATOM 730 C CA . ILE A 1 88 ? -5.596 -1.441 -12.541 1.00 98.12 88 ILE A CA 1
ATOM 731 C C . ILE A 1 88 ? -5.726 0.070 -12.329 1.00 98.12 88 ILE A C 1
ATOM 733 O O . ILE A 1 88 ? -5.513 0.553 -11.219 1.00 98.12 88 ILE A O 1
ATOM 737 N N . GLU A 1 89 ? -6.114 0.823 -13.361 1.00 97.81 89 GLU A N 1
ATOM 738 C CA . GLU A 1 89 ? -6.318 2.273 -13.255 1.00 97.81 89 GLU A CA 1
ATOM 739 C C . GLU A 1 89 ? -7.388 2.625 -12.215 1.00 97.81 89 GLU A C 1
ATOM 741 O O . GLU A 1 89 ? -7.188 3.521 -11.388 1.00 97.81 89 GLU A O 1
ATOM 746 N N . ARG A 1 90 ? -8.513 1.898 -12.220 1.00 98.00 90 ARG A N 1
ATOM 747 C CA . ARG A 1 90 ? -9.594 2.068 -11.240 1.00 98.00 90 ARG A CA 1
ATOM 748 C C . ARG A 1 90 ? -9.150 1.706 -9.834 1.00 98.00 90 ARG A C 1
ATOM 750 O O . ARG A 1 90 ? -9.422 2.478 -8.921 1.00 98.00 90 ARG A O 1
ATOM 757 N N . PHE A 1 91 ? -8.456 0.583 -9.670 1.00 98.50 91 PHE A N 1
ATOM 758 C CA . PHE A 1 91 ? -7.936 0.149 -8.379 1.00 98.50 91 PHE A CA 1
ATOM 759 C C . PHE A 1 91 ? -7.007 1.208 -7.792 1.00 98.50 91 PHE A C 1
ATOM 761 O O . PHE A 1 91 ? -7.252 1.692 -6.696 1.00 98.50 91 PHE A O 1
ATOM 768 N N . VAL A 1 92 ? -6.010 1.660 -8.558 1.00 98.06 92 VAL A N 1
ATOM 769 C CA . VAL A 1 92 ? -5.056 2.682 -8.101 1.00 98.06 92 VAL A CA 1
ATOM 770 C C . VAL A 1 92 ? -5.750 4.014 -7.812 1.00 98.06 92 VAL A C 1
ATOM 772 O O . VAL A 1 92 ? -5.401 4.691 -6.847 1.00 98.06 92 VAL A O 1
ATOM 775 N N . SER A 1 93 ? -6.752 4.395 -8.608 1.00 97.88 93 SER A N 1
ATOM 776 C CA . SER A 1 93 ? -7.546 5.602 -8.341 1.00 97.88 93 SER A CA 1
ATOM 777 C C . SER A 1 93 ? -8.312 5.490 -7.023 1.00 97.88 93 SER A C 1
ATOM 779 O O . SER A 1 93 ? -8.272 6.417 -6.216 1.00 97.88 93 SER A O 1
ATOM 781 N N . LEU A 1 94 ? -8.954 4.346 -6.774 1.00 97.81 94 LEU A N 1
ATOM 782 C CA . LEU A 1 94 ? -9.684 4.072 -5.539 1.00 97.81 94 LEU A CA 1
ATOM 783 C C . LEU A 1 94 ? -8.743 4.032 -4.325 1.00 97.81 94 LEU A C 1
ATOM 785 O O . LEU A 1 94 ? -9.046 4.625 -3.294 1.00 97.81 94 LEU A O 1
ATOM 789 N N . SER A 1 95 ? -7.563 3.426 -4.471 1.00 97.88 95 SER A N 1
ATOM 790 C CA . SER A 1 95 ? -6.507 3.425 -3.456 1.00 97.88 95 SER A CA 1
ATOM 791 C C . SER A 1 95 ? -6.059 4.836 -3.076 1.00 97.88 95 SER A C 1
ATOM 793 O O . SER A 1 95 ? -5.891 5.128 -1.896 1.00 97.88 95 SER A O 1
ATOM 795 N N . LEU A 1 96 ? -5.882 5.727 -4.058 1.00 96.81 96 LEU A N 1
ATOM 796 C CA . LEU A 1 96 ? -5.496 7.120 -3.812 1.00 96.81 96 LEU A CA 1
ATOM 797 C C . LEU A 1 96 ? -6.612 7.918 -3.125 1.00 96.81 96 LEU A C 1
ATOM 799 O O . LEU A 1 96 ? -6.318 8.721 -2.244 1.00 96.81 96 LEU A O 1
ATOM 803 N N . ILE A 1 97 ? -7.877 7.692 -3.497 1.00 97.06 97 ILE A N 1
ATOM 804 C CA . ILE A 1 97 ? -9.033 8.307 -2.823 1.00 97.06 97 ILE A CA 1
ATOM 805 C C . ILE A 1 97 ? -9.052 7.886 -1.353 1.00 97.06 97 ILE A C 1
ATOM 807 O O . ILE A 1 97 ? -8.989 8.740 -0.470 1.00 97.06 97 ILE A O 1
ATOM 811 N N . HIS A 1 98 ? -9.023 6.578 -1.089 1.00 97.12 98 HIS A N 1
ATOM 812 C CA . HIS A 1 98 ? -9.034 6.051 0.275 1.00 97.12 98 HIS A CA 1
ATOM 813 C C . HIS A 1 98 ? -7.815 6.476 1.087 1.00 97.12 98 HIS A C 1
ATOM 815 O O . HIS A 1 98 ? -7.948 6.739 2.277 1.00 97.12 98 HIS A O 1
ATOM 821 N N . SER A 1 99 ? -6.640 6.595 0.468 1.00 96.00 99 SER A N 1
ATOM 822 C CA . SER A 1 99 ? -5.438 7.093 1.142 1.00 96.00 99 SER A CA 1
ATOM 823 C C . SER A 1 99 ? -5.567 8.554 1.572 1.00 96.00 99 SER A C 1
ATOM 825 O O . SER A 1 99 ? -5.052 8.914 2.626 1.00 96.00 99 SER A O 1
ATOM 827 N N . ASN A 1 100 ? -6.237 9.392 0.779 1.00 94.31 100 ASN A N 1
ATOM 828 C CA . ASN A 1 100 ? -6.484 10.787 1.145 1.00 94.31 100 ASN A CA 1
ATOM 829 C C . ASN A 1 100 ? -7.550 10.905 2.242 1.00 94.31 100 ASN A C 1
ATOM 831 O O . ASN A 1 100 ? -7.429 11.753 3.121 1.00 94.31 100 ASN A O 1
ATOM 835 N N . GLU A 1 101 ? -8.582 10.059 2.199 1.00 94.19 101 GLU A N 1
ATOM 836 C CA . GLU A 1 101 ? -9.636 10.011 3.220 1.00 94.19 101 GLU A CA 1
ATOM 837 C C . GLU A 1 101 ? -9.140 9.414 4.548 1.00 94.19 101 GLU A C 1
ATOM 839 O O . GLU A 1 101 ? -9.641 9.772 5.612 1.00 94.19 101 GLU A O 1
ATOM 844 N N . ASN A 1 102 ? -8.132 8.536 4.497 1.00 91.50 102 ASN A N 1
ATOM 845 C CA . ASN A 1 102 ? -7.601 7.800 5.646 1.00 91.50 102 ASN A CA 1
ATOM 846 C C . ASN A 1 102 ? -6.062 7.947 5.731 1.00 91.50 102 ASN A C 1
ATOM 848 O O . ASN A 1 102 ? -5.342 6.958 5.603 1.00 91.50 102 ASN A O 1
ATOM 852 N N . PRO A 1 103 ? -5.518 9.160 5.967 1.00 87.00 103 PRO A N 1
ATOM 853 C CA . PRO A 1 103 ? -4.075 9.439 5.870 1.00 87.00 103 PRO A CA 1
ATOM 854 C C . PRO A 1 103 ? -3.209 8.709 6.910 1.00 87.00 103 PRO A C 1
ATOM 856 O O . PRO A 1 103 ? -1.993 8.612 6.749 1.00 87.00 103 PRO A O 1
ATOM 859 N N . LYS A 1 104 ? -3.821 8.218 7.993 1.00 84.75 104 LYS A N 1
ATOM 860 C CA . LYS A 1 104 ? -3.143 7.434 9.037 1.00 84.75 104 LYS A CA 1
ATOM 861 C C . LYS A 1 104 ? -3.097 5.939 8.718 1.00 84.75 104 LYS A C 1
ATOM 863 O O . LYS A 1 104 ? -2.275 5.220 9.285 1.00 84.75 104 LYS A O 1
ATOM 868 N N . ASP A 1 105 ? -3.941 5.483 7.799 1.00 88.56 105 ASP A N 1
ATOM 869 C CA . ASP A 1 105 ? -4.026 4.081 7.426 1.00 88.56 105 ASP A CA 1
ATOM 870 C C . ASP A 1 105 ? -3.007 3.757 6.334 1.00 88.56 105 ASP A C 1
ATOM 872 O O . ASP A 1 105 ? -2.649 4.580 5.493 1.00 88.56 105 ASP A O 1
ATOM 876 N N . SER A 1 106 ? -2.539 2.512 6.319 1.00 91.62 106 SER A N 1
ATOM 877 C CA . SER A 1 106 ? -1.542 2.039 5.351 1.00 91.62 106 SER A CA 1
ATOM 878 C C . SER A 1 106 ? -2.188 1.619 4.021 1.00 91.62 106 SER A C 1
ATOM 880 O O . SER A 1 106 ? -1.929 0.527 3.510 1.00 91.62 106 SER A O 1
ATOM 882 N N . VAL A 1 107 ? -3.053 2.474 3.464 1.00 96.25 107 VAL A N 1
ATOM 883 C CA . VAL A 1 107 ? -3.888 2.160 2.291 1.00 96.25 107 VAL A CA 1
ATOM 884 C C . VAL A 1 107 ? -3.041 1.879 1.049 1.00 96.25 107 VAL A C 1
ATOM 886 O O . VAL A 1 107 ? -3.259 0.873 0.363 1.00 96.25 107 VAL A O 1
ATOM 889 N N . LEU A 1 108 ? -2.051 2.725 0.735 1.00 97.31 108 LEU A N 1
ATOM 890 C CA . LEU A 1 108 ? -1.225 2.506 -0.459 1.00 97.31 108 LEU A CA 1
ATOM 891 C C . LEU A 1 108 ? -0.217 1.378 -0.259 1.00 97.31 108 LEU A C 1
ATOM 893 O O . LEU A 1 108 ? 0.098 0.682 -1.224 1.00 97.31 108 LEU A O 1
ATOM 897 N N . LEU A 1 109 ? 0.226 1.133 0.979 1.00 95.81 109 LEU A N 1
ATOM 898 C CA . LEU A 1 109 ? 1.042 -0.037 1.302 1.00 95.81 109 LEU A CA 1
ATOM 899 C C . LEU A 1 109 ? 0.264 -1.343 1.090 1.00 95.81 109 LEU A C 1
ATOM 901 O O . LEU A 1 109 ? 0.793 -2.278 0.493 1.00 95.81 109 LEU A O 1
ATOM 905 N N . PHE A 1 110 ? -1.004 -1.400 1.503 1.00 96.56 110 PHE A N 1
ATOM 906 C CA . PHE A 1 110 ? -1.887 -2.519 1.169 1.00 96.56 110 PHE A CA 1
ATOM 907 C C . PHE A 1 110 ? -2.048 -2.659 -0.351 1.00 96.56 110 PHE A C 1
ATOM 909 O O . PHE A 1 110 ? -1.859 -3.734 -0.920 1.00 96.56 110 PHE A O 1
ATOM 916 N N . SER A 1 111 ? -2.328 -1.546 -1.028 1.00 97.88 111 SER A N 1
ATOM 917 C CA . SER A 1 111 ? -2.593 -1.528 -2.468 1.00 97.88 111 SER A CA 1
ATOM 918 C C . SER A 1 111 ? -1.398 -2.009 -3.292 1.00 97.88 111 SER A C 1
ATOM 920 O O . SER A 1 111 ? -1.569 -2.798 -4.220 1.00 97.88 111 SER A O 1
ATOM 922 N N . ILE A 1 112 ? -0.173 -1.596 -2.945 1.00 97.94 112 ILE A N 1
ATOM 923 C CA . ILE A 1 112 ? 1.027 -2.046 -3.659 1.00 97.94 112 ILE A CA 1
ATOM 924 C C . ILE A 1 112 ? 1.313 -3.536 -3.425 1.00 97.94 112 ILE A C 1
ATOM 926 O O . ILE A 1 112 ? 1.828 -4.194 -4.325 1.00 97.94 112 ILE A O 1
ATOM 930 N N . GLN A 1 113 ? 0.937 -4.097 -2.269 1.00 97.00 113 GLN A N 1
ATOM 931 C CA . GLN A 1 113 ? 1.032 -5.541 -2.027 1.00 97.00 113 GLN A CA 1
ATOM 932 C C . GLN A 1 113 ? 0.058 -6.322 -2.910 1.00 97.00 113 GLN A C 1
ATOM 934 O O . GLN A 1 113 ? 0.452 -7.320 -3.507 1.00 97.00 113 GLN A O 1
ATOM 939 N N . VAL A 1 114 ? -1.180 -5.844 -3.070 1.00 97.12 114 VAL A N 1
ATOM 940 C CA . VAL A 1 114 ? -2.137 -6.443 -4.016 1.00 97.12 114 VAL A CA 1
ATOM 941 C C . VAL A 1 114 ? -1.575 -6.415 -5.441 1.00 97.12 114 VAL A C 1
ATOM 943 O O . VAL A 1 114 ? -1.575 -7.436 -6.129 1.00 97.12 114 VAL A O 1
ATOM 946 N N . LEU A 1 115 ? -1.030 -5.271 -5.867 1.00 97.44 115 LEU A N 1
ATOM 947 C CA . LEU A 1 115 ? -0.441 -5.108 -7.199 1.00 97.44 115 LEU A CA 1
ATOM 948 C C . LEU A 1 115 ? 0.797 -5.990 -7.410 1.00 97.44 115 LEU A C 1
ATOM 950 O O . LEU A 1 115 ? 0.942 -6.576 -8.478 1.00 97.44 115 LEU A O 1
ATOM 954 N N . LYS A 1 116 ? 1.651 -6.158 -6.393 1.00 96.25 116 LYS A N 1
ATOM 955 C CA . LYS A 1 116 ? 2.842 -7.021 -6.458 1.00 96.25 116 LYS A CA 1
ATOM 956 C C . LYS A 1 116 ? 2.514 -8.454 -6.894 1.00 96.25 116 LYS A C 1
ATOM 958 O O . LYS A 1 116 ? 3.287 -9.048 -7.642 1.00 96.25 116 LYS A O 1
ATOM 963 N N . TYR A 1 117 ? 1.398 -9.009 -6.421 1.00 95.19 117 TYR A N 1
ATOM 964 C CA . TYR A 1 117 ? 0.981 -10.385 -6.723 1.00 95.19 117 TYR A CA 1
ATOM 965 C C . TYR A 1 117 ? 0.007 -10.487 -7.907 1.00 95.19 117 TYR A C 1
ATOM 967 O O . TYR A 1 117 ? -0.467 -11.582 -8.225 1.00 95.19 117 TYR A O 1
ATOM 975 N N . LEU A 1 118 ? -0.295 -9.375 -8.583 1.00 95.69 118 LEU A N 1
ATOM 976 C CA . LEU A 1 118 ? -1.166 -9.363 -9.750 1.00 95.69 118 LEU A CA 1
ATOM 977 C C . LEU A 1 118 ? -0.512 -10.100 -10.930 1.00 95.69 118 LEU A C 1
ATOM 979 O O . LEU A 1 118 ? 0.605 -9.792 -11.340 1.00 95.69 118 LEU A O 1
ATOM 983 N N . GLN A 1 119 ? -1.245 -11.036 -11.538 1.00 94.94 119 GLN A N 1
ATOM 984 C CA . GLN A 1 119 ? -0.854 -11.655 -12.809 1.00 94.94 119 GLN A CA 1
ATOM 985 C C . GLN A 1 119 ? -1.063 -10.665 -13.961 1.00 94.94 119 GLN A C 1
ATOM 987 O O . GLN A 1 119 ? -2.143 -10.596 -14.549 1.00 94.94 119 GLN A O 1
ATOM 992 N N . LEU A 1 120 ? -0.043 -9.861 -14.243 1.00 96.00 120 LEU A N 1
ATOM 993 C CA . LEU A 1 120 ? -0.087 -8.783 -15.226 1.00 96.00 120 LEU A CA 1
ATOM 994 C C . LEU A 1 120 ? 0.100 -9.297 -16.665 1.00 96.00 120 LEU A C 1
ATOM 996 O O . LEU A 1 120 ? 0.981 -10.114 -16.922 1.00 96.00 120 LEU A O 1
ATOM 1000 N N . PHE A 1 121 ? -0.703 -8.783 -17.601 1.00 96.62 121 PHE A N 1
ATOM 1001 C CA . PHE A 1 121 ? -0.480 -8.958 -19.040 1.00 96.62 121 PHE A CA 1
ATOM 1002 C C . PHE A 1 121 ? 0.641 -8.033 -19.531 1.00 96.62 121 PHE A C 1
ATOM 1004 O O . PHE A 1 121 ? 0.693 -6.862 -19.149 1.00 96.62 121 PHE A O 1
ATOM 1011 N N . ASP A 1 122 ? 1.522 -8.541 -20.393 1.00 93.94 122 ASP A N 1
ATOM 1012 C CA . ASP A 1 122 ? 2.724 -7.823 -20.840 1.00 93.94 122 ASP A CA 1
ATOM 1013 C C . ASP A 1 122 ? 2.395 -6.490 -21.534 1.00 93.94 122 ASP A C 1
ATOM 1015 O O . ASP A 1 122 ? 3.107 -5.503 -21.349 1.00 93.94 122 ASP A O 1
ATOM 1019 N N . GLU A 1 123 ? 1.276 -6.421 -22.257 1.00 95.81 123 GLU A N 1
ATOM 1020 C CA . GLU A 1 123 ? 0.802 -5.220 -22.952 1.00 95.81 123 GLU A CA 1
ATOM 1021 C C . GLU A 1 123 ? 0.461 -4.069 -21.993 1.00 95.81 123 GLU A C 1
ATOM 1023 O O . GLU A 1 123 ? 0.510 -2.901 -22.375 1.00 95.81 123 GLU A O 1
ATOM 1028 N N . ASN A 1 124 ? 0.149 -4.385 -20.734 1.00 96.69 124 ASN A N 1
ATOM 1029 C CA . ASN A 1 124 ? -0.252 -3.412 -19.718 1.00 96.69 124 ASN A CA 1
ATOM 1030 C C . ASN A 1 124 ? 0.925 -2.889 -18.886 1.00 96.69 124 ASN A C 1
ATOM 1032 O O . ASN A 1 124 ? 0.726 -2.042 -18.008 1.00 96.69 124 ASN A O 1
ATOM 1036 N N . TRP A 1 125 ? 2.142 -3.386 -19.134 1.00 97.00 125 TRP A N 1
ATOM 1037 C CA . TRP A 1 125 ? 3.318 -3.076 -18.324 1.00 97.00 125 TRP A CA 1
ATOM 1038 C C . TRP A 1 125 ? 3.602 -1.576 -18.227 1.00 97.00 125 TRP A C 1
ATOM 1040 O O . TRP A 1 125 ? 3.835 -1.074 -17.131 1.00 97.00 125 TRP A O 1
ATOM 1050 N N . ASP A 1 126 ? 3.551 -0.845 -19.342 1.00 95.81 126 ASP A N 1
ATOM 1051 C CA . ASP A 1 126 ? 3.948 0.569 -19.370 1.00 95.81 126 ASP A CA 1
ATOM 1052 C C . ASP A 1 126 ? 3.080 1.446 -18.442 1.00 95.81 126 ASP A C 1
ATOM 1054 O O . ASP A 1 126 ? 3.589 2.277 -17.673 1.00 95.81 126 ASP A O 1
ATOM 1058 N N . THR A 1 127 ? 1.766 1.221 -18.459 1.00 96.25 127 THR A N 1
ATOM 1059 C CA . THR A 1 127 ? 0.817 1.908 -17.576 1.00 96.25 127 THR A CA 1
ATOM 1060 C C . THR A 1 127 ? 0.949 1.417 -16.140 1.00 96.25 127 THR A C 1
ATOM 1062 O O . THR A 1 127 ? 1.008 2.238 -15.226 1.00 96.25 127 THR A O 1
ATOM 1065 N N . TYR A 1 128 ? 1.055 0.102 -15.928 1.00 97.75 128 TYR A N 1
ATOM 1066 C CA . TYR A 1 128 ? 1.252 -0.482 -14.600 1.00 97.75 128 TYR A CA 1
ATOM 1067 C C . TYR A 1 128 ? 2.494 0.091 -13.903 1.00 97.75 128 TYR A C 1
ATOM 1069 O O . TYR A 1 128 ? 2.398 0.567 -12.772 1.00 97.75 128 TYR A O 1
ATOM 1077 N N . GLU A 1 129 ? 3.631 0.137 -14.604 1.00 96.94 129 GLU A N 1
ATOM 1078 C CA . GLU A 1 129 ? 4.876 0.748 -14.135 1.00 96.94 129 GLU A CA 1
ATOM 1079 C C . GLU A 1 129 ? 4.648 2.205 -13.708 1.00 96.94 129 GLU A C 1
ATOM 1081 O O . GLU A 1 129 ? 5.052 2.622 -12.623 1.00 96.94 129 GLU A O 1
ATOM 1086 N N . SER A 1 130 ? 3.956 2.985 -14.537 1.00 96.12 130 SER A N 1
ATOM 1087 C CA . SER A 1 130 ? 3.693 4.398 -14.247 1.00 96.12 130 SER A CA 1
ATOM 1088 C C . SER A 1 130 ? 2.836 4.577 -12.987 1.00 96.12 130 SER A C 1
ATOM 1090 O O . SER A 1 130 ? 3.051 5.514 -12.215 1.00 96.12 130 SER A O 1
ATOM 1092 N N . LEU A 1 131 ? 1.885 3.670 -12.752 1.00 97.56 131 LEU A N 1
ATOM 1093 C CA . LEU A 1 131 ? 0.984 3.712 -11.604 1.00 97.56 131 LEU A CA 1
ATOM 1094 C C . LEU A 1 131 ? 1.664 3.285 -10.296 1.00 97.56 131 LEU A C 1
ATOM 1096 O O . LEU A 1 131 ? 1.494 3.972 -9.288 1.00 97.56 131 LEU A O 1
ATOM 1100 N N . ILE A 1 132 ? 2.478 2.223 -10.295 1.00 97.19 132 ILE A N 1
ATOM 1101 C CA . ILE A 1 132 ? 3.234 1.833 -9.090 1.00 97.19 132 ILE A CA 1
ATOM 1102 C C . ILE A 1 132 ? 4.275 2.893 -8.708 1.00 97.19 132 ILE A C 1
ATOM 1104 O O . ILE A 1 132 ? 4.489 3.152 -7.526 1.00 97.19 132 ILE A O 1
ATOM 1108 N N . LEU A 1 133 ? 4.875 3.569 -9.695 1.00 94.69 133 LEU A N 1
ATOM 1109 C CA . LEU A 1 133 ? 5.795 4.681 -9.456 1.00 94.69 133 LEU A CA 1
ATOM 1110 C C . LEU A 1 133 ? 5.067 5.903 -8.889 1.00 94.69 133 LEU A C 1
ATOM 1112 O O . LEU A 1 133 ? 5.586 6.567 -7.993 1.00 94.69 133 LEU A O 1
ATOM 1116 N N . LYS A 1 134 ? 3.847 6.181 -9.367 1.00 94.31 134 LYS A N 1
ATOM 1117 C CA . LYS A 1 134 ? 2.986 7.223 -8.793 1.00 94.31 134 LYS A CA 1
ATOM 1118 C C . LYS A 1 134 ? 2.691 6.939 -7.319 1.00 94.31 134 LYS A C 1
ATOM 1120 O O . LYS A 1 134 ? 2.838 7.848 -6.509 1.00 94.31 134 LYS A O 1
ATOM 1125 N N . ILE A 1 135 ? 2.349 5.694 -6.972 1.00 95.88 135 ILE A N 1
ATOM 1126 C CA . ILE A 1 135 ? 2.174 5.264 -5.575 1.00 95.88 135 ILE A CA 1
ATOM 1127 C C . ILE A 1 135 ? 3.461 5.497 -4.769 1.00 95.88 135 ILE A C 1
ATOM 1129 O O . ILE A 1 135 ? 3.400 6.100 -3.701 1.00 95.88 135 ILE A O 1
ATOM 1133 N N . GLY A 1 136 ? 4.619 5.106 -5.314 1.00 92.62 136 GLY A N 1
ATOM 1134 C CA . GLY A 1 136 ? 5.928 5.308 -4.685 1.00 92.62 136 GLY A CA 1
ATOM 1135 C C . GLY A 1 136 ? 6.260 6.768 -4.370 1.00 92.62 136 GLY A C 1
ATOM 1136 O O . GLY A 1 136 ? 6.841 7.046 -3.325 1.00 92.62 136 GLY A O 1
ATOM 1137 N N . ILE A 1 137 ? 5.867 7.710 -5.236 1.00 90.25 137 ILE A N 1
ATOM 1138 C CA . ILE A 1 137 ? 6.016 9.147 -4.954 1.00 90.25 137 ILE A CA 1
ATOM 1139 C C . ILE A 1 137 ? 5.042 9.603 -3.872 1.00 90.25 137 ILE A C 1
ATOM 1141 O O . ILE A 1 137 ? 5.418 10.391 -3.009 1.00 90.25 137 ILE A O 1
ATOM 1145 N N . THR A 1 138 ? 3.779 9.184 -3.964 1.00 91.00 138 THR A N 1
ATOM 1146 C CA . THR A 1 138 ? 2.733 9.640 -3.043 1.00 91.00 138 THR A CA 1
ATOM 1147 C C . THR A 1 138 ? 2.998 9.160 -1.621 1.00 91.00 138 THR A C 1
ATOM 1149 O O . THR A 1 138 ? 2.861 9.942 -0.684 1.00 91.00 138 THR A O 1
ATOM 1152 N N . GLU A 1 139 ? 3.416 7.907 -1.458 1.00 90.69 139 GLU A N 1
ATOM 1153 C CA . GLU A 1 139 ? 3.762 7.338 -0.162 1.00 90.69 139 GLU A CA 1
ATOM 1154 C C . GLU A 1 139 ? 5.111 6.607 -0.244 1.00 90.69 139 GLU A C 1
ATOM 1156 O O . GLU A 1 139 ? 5.161 5.416 -0.571 1.00 90.69 139 GLU A O 1
ATOM 1161 N N . PRO A 1 140 ? 6.219 7.285 0.107 1.00 88.38 140 PRO A N 1
ATOM 1162 C CA . PRO A 1 140 ? 7.570 6.725 0.026 1.00 88.38 140 PRO A CA 1
ATOM 1163 C C . PRO A 1 140 ? 7.785 5.444 0.837 1.00 88.38 140 PRO A C 1
ATOM 1165 O O . PRO A 1 140 ? 8.651 4.635 0.509 1.00 88.38 140 PRO A O 1
ATOM 1168 N N . ARG A 1 141 ? 6.962 5.198 1.865 1.00 89.12 141 ARG A N 1
ATOM 1169 C CA . ARG A 1 141 ? 6.965 3.933 2.622 1.00 89.12 141 ARG A CA 1
ATOM 1170 C C . ARG A 1 141 ? 6.690 2.710 1.737 1.00 89.12 141 ARG A C 1
ATOM 1172 O O . ARG A 1 141 ? 7.046 1.600 2.117 1.00 89.12 141 ARG A O 1
ATOM 1179 N N . THR A 1 142 ? 6.097 2.898 0.557 1.00 93.62 142 THR A N 1
ATOM 1180 C CA . THR A 1 142 ? 5.835 1.835 -0.427 1.00 93.62 142 THR A CA 1
ATOM 1181 C C . THR A 1 142 ? 7.038 1.511 -1.322 1.00 93.62 142 THR A C 1
ATOM 1183 O O . THR A 1 142 ? 7.048 0.455 -1.962 1.00 93.62 142 THR A O 1
ATOM 1186 N N . LEU A 1 143 ? 8.080 2.356 -1.341 1.00 91.25 143 LEU A N 1
ATOM 1187 C CA . LEU A 1 143 ? 9.270 2.188 -2.186 1.00 91.25 143 LEU A CA 1
ATOM 1188 C C . LEU A 1 143 ? 9.969 0.826 -2.067 1.00 91.25 143 LEU A C 1
ATOM 1190 O O . LEU A 1 143 ? 10.417 0.340 -3.107 1.00 91.25 143 LEU A O 1
ATOM 1194 N N . PRO A 1 144 ? 10.050 0.160 -0.897 1.00 89.50 144 PRO A N 1
ATOM 1195 C CA . PRO A 1 144 ? 10.619 -1.186 -0.816 1.00 89.50 144 PRO A CA 1
ATOM 1196 C C . PRO A 1 144 ? 9.895 -2.184 -1.728 1.00 89.50 144 PRO A C 1
ATOM 1198 O O . PRO A 1 144 ? 10.526 -2.924 -2.482 1.00 89.50 144 PRO A O 1
ATOM 1201 N N . VAL A 1 145 ? 8.559 -2.152 -1.713 1.00 92.94 145 VAL A N 1
ATOM 1202 C CA . VAL A 1 145 ? 7.709 -3.050 -2.506 1.00 92.94 145 VAL A CA 1
ATOM 1203 C C . VAL A 1 145 ? 7.771 -2.677 -3.984 1.00 92.94 145 VAL A C 1
ATOM 1205 O O . VAL A 1 145 ? 7.928 -3.551 -4.835 1.00 92.94 145 VAL A O 1
ATOM 1208 N N . VAL A 1 146 ? 7.716 -1.377 -4.297 1.00 94.25 146 VAL A N 1
ATOM 1209 C CA . VAL A 1 146 ? 7.880 -0.872 -5.671 1.00 94.25 146 VAL A CA 1
ATOM 1210 C C . VAL A 1 146 ? 9.225 -1.322 -6.247 1.00 94.25 146 VAL A C 1
ATOM 1212 O O . VAL A 1 146 ? 9.283 -1.830 -7.363 1.00 94.25 146 VAL A O 1
ATOM 1215 N N . THR A 1 147 ? 10.299 -1.208 -5.467 1.00 91.00 147 THR A N 1
ATOM 1216 C CA . THR A 1 147 ? 11.648 -1.627 -5.868 1.00 91.00 147 THR A CA 1
ATOM 1217 C C . THR A 1 147 ? 11.709 -3.118 -6.170 1.00 91.00 147 THR A C 1
ATOM 1219 O O . THR A 1 147 ? 12.286 -3.511 -7.179 1.00 91.00 147 THR A O 1
ATOM 1222 N N . GLU A 1 148 ? 11.083 -3.957 -5.346 1.00 91.00 148 GLU A N 1
ATOM 1223 C CA . GLU A 1 148 ? 11.037 -5.403 -5.578 1.00 91.00 148 GLU A CA 1
ATOM 1224 C C . GLU A 1 148 ? 10.294 -5.761 -6.876 1.00 91.00 148 GLU A C 1
ATOM 1226 O O . GLU A 1 148 ? 10.759 -6.612 -7.644 1.00 91.00 148 GLU A O 1
ATOM 1231 N N . ILE A 1 149 ? 9.174 -5.082 -7.158 1.00 93.62 149 ILE A N 1
ATOM 1232 C CA . ILE A 1 149 ? 8.424 -5.244 -8.412 1.00 93.62 149 ILE A CA 1
ATOM 1233 C C . ILE A 1 149 ? 9.310 -4.873 -9.609 1.00 93.62 149 ILE A C 1
ATOM 1235 O O . ILE A 1 149 ? 9.388 -5.634 -10.577 1.00 93.62 149 ILE A O 1
ATOM 1239 N N . LEU A 1 150 ? 9.999 -3.730 -9.544 1.00 92.69 150 LEU A N 1
ATOM 1240 C CA . LEU A 1 150 ? 10.869 -3.246 -10.618 1.00 92.69 150 LEU A CA 1
ATOM 1241 C C . LEU A 1 150 ? 12.087 -4.155 -10.828 1.00 92.69 150 LEU A C 1
ATOM 1243 O O . LEU A 1 150 ? 12.381 -4.526 -11.963 1.00 92.69 150 LEU A O 1
ATOM 1247 N N . ALA A 1 151 ? 12.758 -4.573 -9.753 1.00 89.88 151 ALA A N 1
ATOM 1248 C CA . ALA A 1 151 ? 13.913 -5.470 -9.811 1.00 89.88 151 ALA A CA 1
ATOM 1249 C C . ALA A 1 151 ? 13.547 -6.845 -10.393 1.00 89.88 151 ALA A C 1
ATOM 1251 O O . ALA A 1 151 ? 14.316 -7.433 -11.154 1.00 89.88 151 ALA A O 1
ATOM 1252 N N . SER A 1 152 ? 12.340 -7.337 -10.102 1.00 90.38 152 SER A N 1
ATOM 1253 C CA . SER A 1 152 ? 11.823 -8.586 -10.677 1.00 90.38 152 SER A CA 1
ATOM 1254 C C . SER A 1 152 ? 11.502 -8.474 -12.173 1.00 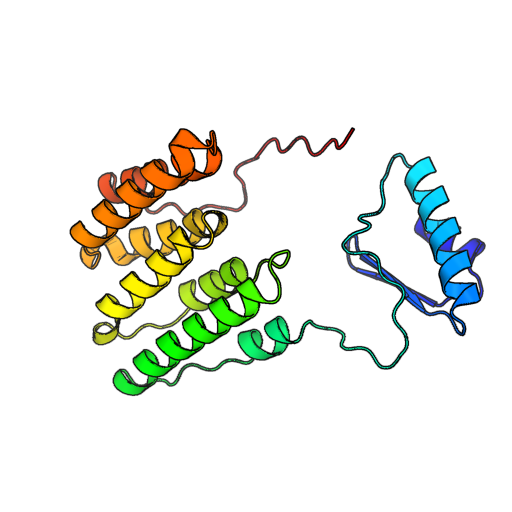90.38 152 SER A C 1
ATOM 1256 O O . SER A 1 152 ? 11.461 -9.488 -12.865 1.00 90.38 152 SER A O 1
ATOM 1258 N N . ASN A 1 153 ? 11.320 -7.253 -12.685 1.00 91.06 153 ASN A N 1
ATOM 1259 C CA . ASN A 1 153 ? 10.926 -6.959 -14.066 1.00 91.06 153 ASN A CA 1
ATOM 1260 C C . ASN A 1 153 ? 11.956 -6.087 -14.802 1.00 91.06 153 ASN A C 1
ATOM 1262 O O . ASN A 1 153 ? 11.620 -5.367 -15.741 1.00 91.06 153 ASN A O 1
ATOM 1266 N N . ILE A 1 154 ? 13.227 -6.171 -14.405 1.00 87.69 154 ILE A N 1
ATOM 1267 C CA . ILE A 1 154 ? 14.300 -5.260 -14.831 1.00 87.69 154 ILE A CA 1
ATOM 1268 C C . ILE A 1 154 ? 14.478 -5.142 -16.351 1.00 87.69 154 ILE A C 1
ATOM 1270 O O . ILE A 1 154 ? 14.857 -4.089 -16.851 1.00 87.69 154 ILE A O 1
ATOM 1274 N N . GLY A 1 155 ? 14.163 -6.198 -17.108 1.00 88.00 155 GLY A N 1
ATOM 1275 C CA . GLY A 1 155 ? 14.242 -6.190 -18.573 1.00 88.00 155 GLY A CA 1
ATOM 1276 C C . GLY A 1 155 ? 13.162 -5.348 -19.262 1.00 88.00 155 GLY A C 1
ATOM 1277 O O . GLY A 1 155 ? 13.271 -5.087 -20.455 1.00 88.00 155 GLY A O 1
ATOM 1278 N N . ARG A 1 156 ? 12.124 -4.933 -18.529 1.00 89.81 156 ARG A N 1
ATOM 1279 C CA . ARG A 1 156 ? 10.948 -4.220 -19.047 1.00 89.81 156 ARG A CA 1
ATOM 1280 C C . ARG A 1 156 ? 10.880 -2.766 -18.567 1.00 89.81 156 ARG A C 1
ATOM 1282 O O . ARG A 1 156 ? 10.082 -1.995 -19.089 1.00 89.81 156 ARG A O 1
ATOM 1289 N N . ILE A 1 157 ? 11.689 -2.383 -17.575 1.00 91.62 157 ILE A N 1
ATOM 1290 C CA . ILE A 1 157 ? 11.593 -1.064 -16.936 1.00 91.62 157 ILE A CA 1
ATOM 1291 C C . ILE A 1 157 ? 11.968 0.077 -17.889 1.00 91.62 157 ILE A C 1
ATOM 1293 O O . ILE A 1 157 ? 12.935 0.008 -18.656 1.00 91.62 157 ILE A O 1
ATOM 1297 N N . SER A 1 158 ? 11.269 1.198 -17.762 1.00 90.69 158 SER A N 1
ATOM 1298 C CA . SER A 1 158 ? 11.626 2.448 -18.410 1.00 90.69 158 SER A CA 1
ATOM 1299 C C . SER A 1 158 ? 12.638 3.217 -17.563 1.00 90.69 158 SER A C 1
ATOM 1301 O O . SER A 1 158 ? 12.278 3.968 -16.654 1.00 90.69 158 SER A O 1
ATOM 1303 N N . LYS A 1 159 ? 13.930 3.117 -17.912 1.00 87.50 159 LYS A N 1
ATOM 1304 C CA . LYS A 1 159 ? 15.018 3.871 -17.246 1.00 87.50 159 LYS A CA 1
ATOM 1305 C C . LYS A 1 159 ? 14.727 5.373 -17.135 1.00 87.50 159 LYS A C 1
ATOM 1307 O O . LYS A 1 159 ? 15.078 5.995 -16.137 1.00 87.50 159 LYS A O 1
ATOM 1312 N N . ARG A 1 160 ? 14.053 5.948 -18.141 1.00 90.19 160 ARG A N 1
ATOM 1313 C CA . ARG A 1 160 ? 13.621 7.354 -18.144 1.00 90.19 160 ARG A CA 1
ATOM 1314 C C . ARG A 1 160 ? 12.609 7.640 -17.034 1.00 90.19 160 ARG A C 1
ATOM 1316 O O . ARG A 1 160 ? 12.779 8.620 -16.320 1.00 90.19 160 ARG A O 1
ATOM 1323 N N . LYS A 1 161 ? 11.571 6.805 -16.886 1.00 89.38 161 LYS A N 1
ATOM 1324 C CA . LYS A 1 161 ? 10.574 6.982 -15.819 1.00 89.38 161 LYS A CA 1
ATOM 1325 C C . LYS A 1 161 ? 11.235 6.847 -14.455 1.00 89.38 161 LYS A C 1
ATOM 1327 O O . LYS A 1 161 ? 11.077 7.744 -13.642 1.00 89.38 161 LYS A O 1
ATOM 1332 N N . ILE A 1 162 ? 12.043 5.806 -14.245 1.00 87.69 162 ILE A N 1
ATOM 1333 C CA . ILE A 1 162 ? 12.769 5.611 -12.981 1.00 87.69 162 ILE A CA 1
ATOM 1334 C C . ILE A 1 162 ? 13.602 6.842 -12.631 1.00 87.69 162 ILE A C 1
ATOM 1336 O O . ILE A 1 162 ? 13.435 7.391 -11.547 1.00 87.69 162 ILE A O 1
ATOM 1340 N N . LYS A 1 163 ? 14.434 7.326 -13.561 1.00 87.69 163 LYS A N 1
ATOM 1341 C CA . LYS A 1 163 ? 15.257 8.520 -13.341 1.00 87.69 163 LYS A CA 1
ATOM 1342 C C . LYS A 1 163 ? 14.415 9.715 -12.876 1.00 87.69 163 LYS A C 1
ATOM 1344 O O . LYS A 1 163 ? 14.696 10.267 -11.818 1.00 87.69 163 LYS A O 1
ATOM 1349 N N . ASN A 1 164 ? 13.355 10.047 -13.614 1.00 88.50 164 ASN A N 1
ATOM 1350 C CA . ASN A 1 164 ? 12.494 11.190 -13.297 1.00 88.50 164 ASN A CA 1
ATOM 1351 C C . ASN A 1 164 ? 11.853 11.074 -11.902 1.00 88.50 164 ASN A C 1
ATOM 1353 O O . ASN A 1 164 ? 11.695 12.068 -11.199 1.00 88.50 164 ASN A O 1
ATOM 1357 N N . ILE A 1 165 ? 11.446 9.864 -11.510 1.00 87.38 165 ILE A N 1
ATOM 1358 C CA . ILE A 1 165 ? 10.804 9.609 -10.216 1.00 87.38 165 ILE A CA 1
ATOM 1359 C C . ILE A 1 165 ? 11.811 9.760 -9.074 1.00 87.38 165 ILE A C 1
ATOM 1361 O O . ILE A 1 165 ? 11.488 10.360 -8.053 1.00 87.38 165 ILE A O 1
ATOM 1365 N N . ILE A 1 166 ? 13.027 9.243 -9.251 1.00 86.06 166 ILE A N 1
ATOM 1366 C CA . ILE A 1 166 ? 14.079 9.324 -8.238 1.00 86.06 166 ILE A CA 1
ATOM 1367 C C . ILE A 1 166 ? 14.546 10.762 -8.038 1.00 86.06 166 ILE A C 1
ATOM 1369 O O . ILE A 1 166 ? 14.636 11.199 -6.895 1.00 86.06 166 ILE A O 1
ATOM 1373 N N . GLU A 1 167 ? 14.780 11.506 -9.122 1.00 88.44 167 GLU A N 1
ATOM 1374 C CA . GLU A 1 167 ? 15.113 12.935 -9.043 1.00 88.44 167 GLU A CA 1
ATOM 1375 C C . GLU A 1 167 ? 14.025 13.686 -8.268 1.00 88.44 167 GLU A C 1
ATOM 1377 O O . GLU A 1 167 ? 14.314 14.364 -7.286 1.00 88.44 167 GLU A O 1
ATOM 1382 N N . LYS A 1 168 ? 12.752 13.437 -8.599 1.00 88.50 168 LYS A N 1
ATOM 1383 C CA . LYS A 1 168 ? 11.621 14.041 -7.891 1.00 88.50 168 LYS A CA 1
ATOM 1384 C C . LYS A 1 168 ? 11.552 13.659 -6.407 1.00 88.50 168 LYS A C 1
ATOM 1386 O O . LYS A 1 168 ? 11.218 14.505 -5.582 1.00 88.50 168 LYS A O 1
ATOM 1391 N N . LEU A 1 169 ? 11.831 12.405 -6.048 1.00 87.00 169 LEU A N 1
ATOM 1392 C CA . LEU A 1 169 ? 11.857 11.964 -4.649 1.00 87.00 169 LEU A CA 1
ATOM 1393 C C . LEU A 1 169 ? 12.974 12.659 -3.869 1.00 87.00 169 LEU A C 1
ATOM 1395 O O . LEU A 1 169 ? 12.729 13.149 -2.768 1.00 87.00 169 LEU A O 1
ATOM 1399 N N . ILE A 1 170 ? 14.171 12.746 -4.449 1.00 87.69 170 ILE A N 1
ATOM 1400 C CA . ILE A 1 170 ? 15.307 13.440 -3.838 1.00 87.69 170 ILE A CA 1
ATOM 1401 C C . ILE A 1 170 ? 14.967 14.922 -3.647 1.00 87.69 170 ILE A C 1
ATOM 1403 O O . ILE A 1 170 ? 15.098 15.420 -2.532 1.00 87.69 170 ILE A O 1
ATOM 1407 N N . ASP A 1 171 ? 14.436 15.594 -4.668 1.00 89.50 171 ASP A N 1
ATOM 1408 C CA . ASP A 1 171 ? 14.075 17.015 -4.597 1.00 89.50 171 ASP A CA 1
ATOM 1409 C C . ASP A 1 171 ? 13.016 17.311 -3.520 1.00 89.50 171 ASP A C 1
ATOM 1411 O O . ASP A 1 171 ? 13.073 18.342 -2.850 1.00 89.50 171 ASP A O 1
ATOM 1415 N N . ILE A 1 172 ? 12.048 16.408 -3.317 1.00 87.50 172 ILE A N 1
ATOM 1416 C CA . ILE A 1 172 ? 10.983 16.583 -2.315 1.00 87.50 172 ILE A CA 1
ATOM 1417 C C . ILE A 1 172 ? 11.484 16.316 -0.889 1.00 87.50 172 ILE A C 1
ATOM 1419 O O . ILE A 1 172 ? 11.062 17.006 0.046 1.00 87.50 172 ILE A O 1
ATOM 1423 N N . HIS A 1 173 ? 12.311 15.284 -0.702 1.00 87.56 173 HIS A N 1
ATOM 1424 C CA . HIS A 1 173 ? 12.630 14.731 0.619 1.00 87.56 173 HIS A CA 1
ATOM 1425 C C . HIS A 1 173 ? 13.969 15.212 1.181 1.00 87.56 173 HIS A C 1
ATOM 1427 O O . HIS A 1 173 ? 14.076 15.410 2.394 1.00 87.56 173 HIS A O 1
ATOM 1433 N N . LEU A 1 174 ? 14.965 15.469 0.329 1.00 86.88 174 LEU A N 1
ATOM 1434 C CA . LEU A 1 174 ? 16.287 15.921 0.765 1.00 86.88 174 LEU A CA 1
ATOM 1435 C C . LEU A 1 174 ? 16.227 17.251 1.543 1.00 86.88 174 LEU A C 1
ATOM 1437 O O . LEU A 1 174 ? 16.780 17.297 2.642 1.00 86.88 174 LEU A O 1
ATOM 1441 N N . PRO A 1 175 ? 15.502 18.300 1.092 1.00 89.69 175 PRO A N 1
ATOM 1442 C CA . PRO A 1 175 ? 15.428 19.563 1.835 1.00 89.69 175 PRO A CA 1
ATOM 1443 C C . PRO A 1 175 ? 14.688 19.449 3.174 1.00 89.69 175 PRO A C 1
ATOM 1445 O O . PRO A 1 175 ? 14.862 20.294 4.046 1.00 89.69 175 PRO A O 1
ATOM 1448 N N . LYS A 1 176 ? 13.850 18.417 3.340 1.00 89.31 176 LYS A N 1
ATOM 1449 C CA . LYS A 1 176 ? 13.052 18.181 4.553 1.00 89.31 176 LYS A CA 1
ATOM 1450 C C . LYS A 1 176 ? 13.785 17.335 5.599 1.00 89.31 176 LYS A C 1
ATOM 1452 O O . LYS A 1 176 ? 13.223 17.065 6.654 1.00 89.31 176 LYS A O 1
ATOM 1457 N N . GLY A 1 177 ? 15.008 16.877 5.311 1.00 81.38 177 GLY A N 1
ATOM 1458 C CA . GLY A 1 177 ? 15.749 15.969 6.195 1.00 81.38 177 GLY A CA 1
ATOM 1459 C C . GLY A 1 177 ? 15.125 14.571 6.300 1.00 81.38 177 GLY A C 1
ATOM 1460 O O . GLY A 1 177 ? 15.387 13.842 7.255 1.00 81.38 177 GLY A O 1
ATOM 1461 N N . HIS A 1 178 ? 14.294 14.190 5.327 1.00 86.06 178 HIS A N 1
ATOM 1462 C CA . HIS A 1 178 ? 13.611 12.897 5.247 1.00 86.06 178 HIS A CA 1
ATOM 1463 C C . HIS A 1 178 ? 14.594 11.804 4.774 1.00 86.06 178 HIS A C 1
ATOM 1465 O O . HIS A 1 178 ? 14.528 11.299 3.651 1.00 86.06 178 HIS A O 1
ATOM 1471 N N . ASN A 1 179 ? 15.582 11.495 5.620 1.00 83.50 179 ASN A N 1
ATOM 1472 C CA . ASN A 1 179 ? 16.735 10.659 5.266 1.00 83.50 179 ASN A CA 1
ATOM 1473 C C . ASN A 1 179 ? 16.346 9.223 4.886 1.00 83.50 179 ASN A C 1
ATOM 1475 O O . ASN A 1 179 ? 17.001 8.617 4.040 1.00 83.50 179 ASN A O 1
ATOM 1479 N N . TYR A 1 180 ? 15.284 8.681 5.488 1.00 83.31 180 TYR A N 1
ATOM 1480 C CA . TYR A 1 180 ? 14.789 7.337 5.191 1.00 83.31 180 TYR A CA 1
ATOM 1481 C C . TYR A 1 180 ? 14.295 7.235 3.741 1.00 83.31 180 TYR A C 1
ATOM 1483 O O . TYR A 1 180 ? 14.664 6.320 3.008 1.00 83.31 180 TYR A O 1
ATOM 1491 N N . GLU A 1 181 ? 13.509 8.210 3.297 1.00 83.38 181 GLU A N 1
ATOM 1492 C CA . GLU A 1 181 ? 12.934 8.272 1.958 1.00 83.38 181 GLU A CA 1
ATOM 1493 C C . GLU A 1 181 ? 14.008 8.483 0.894 1.00 83.38 181 GLU A C 1
ATOM 1495 O O . GLU A 1 181 ? 13.990 7.820 -0.145 1.00 83.38 181 GLU A O 1
ATOM 1500 N N . VAL A 1 182 ? 14.983 9.351 1.177 1.00 83.31 182 VAL A N 1
ATOM 1501 C CA . VAL A 1 182 ? 16.144 9.553 0.301 1.00 83.31 182 VAL A CA 1
ATOM 1502 C C . VAL A 1 182 ? 16.963 8.264 0.189 1.00 83.31 182 VAL A C 1
ATOM 1504 O O . VAL A 1 182 ? 17.321 7.862 -0.919 1.00 83.31 182 VAL A O 1
ATOM 1507 N N . ALA A 1 183 ? 17.215 7.570 1.305 1.00 85.50 183 ALA A N 1
ATOM 1508 C CA . ALA A 1 183 ? 17.934 6.299 1.300 1.00 85.50 183 ALA A CA 1
ATOM 1509 C C . ALA A 1 183 ? 17.207 5.229 0.471 1.00 85.50 183 ALA A C 1
ATOM 1511 O O . ALA A 1 183 ? 17.846 4.531 -0.315 1.00 85.50 183 ALA A O 1
ATOM 1512 N N . TRP A 1 184 ? 15.878 5.132 0.576 1.00 84.06 184 TRP A N 1
ATOM 1513 C CA . TRP A 1 184 ? 15.092 4.197 -0.233 1.00 84.06 184 TRP A CA 1
ATOM 1514 C C . TRP A 1 184 ? 15.047 4.561 -1.714 1.00 84.06 184 TRP A C 1
ATOM 1516 O O . TRP A 1 184 ? 15.134 3.664 -2.553 1.00 84.06 184 TRP A O 1
ATOM 1526 N N . ALA A 1 185 ? 14.971 5.848 -2.060 1.00 82.81 185 ALA A N 1
ATOM 1527 C CA . ALA A 1 185 ? 15.065 6.288 -3.449 1.00 82.81 185 ALA A CA 1
ATOM 1528 C C . ALA A 1 185 ? 16.422 5.887 -4.065 1.00 82.81 185 ALA A C 1
ATOM 1530 O O . ALA A 1 185 ? 16.476 5.279 -5.135 1.00 82.81 185 ALA A O 1
ATOM 1531 N N . LEU A 1 186 ? 17.526 6.136 -3.357 1.00 83.88 186 LEU A N 1
ATOM 1532 C CA . LEU A 1 186 ? 18.865 5.741 -3.807 1.00 83.88 186 LEU A CA 1
ATOM 1533 C C . LEU A 1 186 ? 19.041 4.215 -3.847 1.00 83.88 186 LEU A C 1
ATOM 1535 O O . LEU A 1 186 ? 19.588 3.677 -4.812 1.00 83.88 186 LEU A O 1
ATOM 1539 N N . GLY A 1 187 ? 18.537 3.506 -2.836 1.00 83.06 187 GLY A N 1
ATOM 1540 C CA . GLY A 1 187 ? 18.554 2.044 -2.772 1.00 83.06 187 GLY A CA 1
ATOM 1541 C C . GLY A 1 187 ? 17.784 1.398 -3.923 1.00 83.06 187 GLY A C 1
ATOM 1542 O O . GLY A 1 187 ? 18.250 0.411 -4.497 1.00 83.06 187 GLY A O 1
ATOM 1543 N N . CYS A 1 188 ? 16.661 2.000 -4.328 1.00 80.81 188 CYS A N 1
ATOM 1544 C CA . CYS A 1 188 ? 15.919 1.597 -5.517 1.00 80.81 188 CYS A CA 1
ATOM 1545 C C . CYS A 1 188 ? 16.824 1.632 -6.754 1.00 80.81 188 CYS A C 1
ATOM 1547 O O . CYS A 1 188 ? 17.000 0.607 -7.412 1.00 80.81 188 CYS A O 1
ATOM 1549 N N . VAL A 1 189 ? 17.493 2.760 -7.018 1.00 80.50 189 VAL A N 1
ATOM 1550 C CA . VAL A 1 189 ? 18.431 2.888 -8.148 1.00 80.50 189 VAL A CA 1
ATOM 1551 C C . VAL A 1 189 ? 19.540 1.847 -8.082 1.00 80.50 189 VAL A C 1
ATOM 1553 O O . VAL A 1 189 ? 19.814 1.179 -9.079 1.00 80.50 189 VAL A O 1
ATOM 1556 N N . LEU A 1 1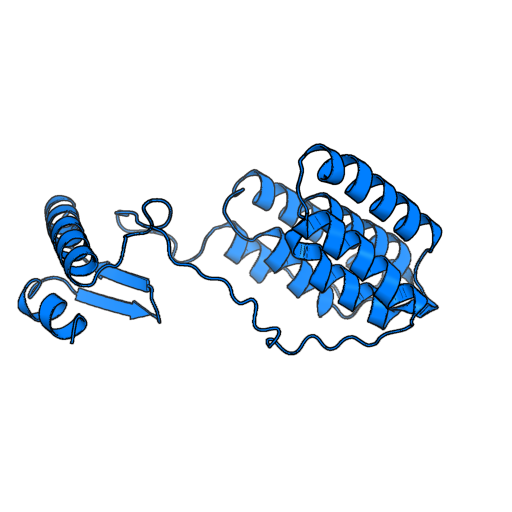90 ? 20.162 1.681 -6.915 1.00 79.00 190 LEU A N 1
ATOM 1557 C CA . LEU A 1 190 ? 21.266 0.744 -6.745 1.00 79.00 190 LEU A CA 1
ATOM 1558 C C . LEU A 1 190 ? 20.839 -0.694 -7.067 1.00 79.00 190 LEU A C 1
ATOM 1560 O O . LEU A 1 190 ? 21.550 -1.398 -7.783 1.00 79.00 190 LEU A O 1
ATOM 1564 N N . SER A 1 191 ? 19.657 -1.109 -6.601 1.00 77.44 191 SER A N 1
ATOM 1565 C CA . SER A 1 191 ? 19.114 -2.443 -6.884 1.00 77.44 191 SER A CA 1
ATOM 1566 C C . SER A 1 191 ? 18.919 -2.691 -8.385 1.00 77.44 191 SER A C 1
ATOM 1568 O O . SER A 1 191 ? 19.209 -3.786 -8.873 1.00 77.44 191 SER A O 1
ATOM 1570 N N . LEU A 1 192 ? 18.507 -1.654 -9.123 1.00 79.88 192 LEU A N 1
ATOM 1571 C CA . LEU A 1 192 ? 18.267 -1.706 -10.563 1.00 79.88 192 LEU A CA 1
ATOM 1572 C C . LEU A 1 192 ? 19.564 -1.646 -11.380 1.00 79.88 192 LEU A C 1
ATOM 1574 O O . LEU A 1 192 ? 19.636 -2.216 -12.461 1.00 79.88 192 LEU A O 1
ATOM 1578 N N . ILE A 1 193 ? 20.606 -0.973 -10.893 1.00 75.69 193 ILE A N 1
ATOM 1579 C CA . ILE A 1 193 ? 21.916 -0.968 -11.563 1.00 75.69 193 ILE A CA 1
ATOM 1580 C C . ILE A 1 193 ? 22.611 -2.319 -11.382 1.00 75.69 193 ILE A C 1
ATOM 1582 O O . ILE A 1 193 ? 23.179 -2.862 -12.327 1.00 75.69 193 ILE A O 1
ATOM 1586 N N . LEU A 1 194 ? 22.560 -2.866 -10.168 1.00 74.88 194 LEU A N 1
ATOM 1587 C CA . LEU A 1 194 ? 23.277 -4.085 -9.800 1.00 74.88 194 LEU A CA 1
ATOM 1588 C C . LEU A 1 194 ? 22.514 -5.377 -10.141 1.00 74.88 194 LEU A C 1
ATOM 1590 O O . LEU A 1 194 ? 23.015 -6.464 -9.858 1.00 74.88 194 LEU A O 1
ATOM 1594 N N . ASN A 1 195 ? 21.319 -5.284 -10.740 1.00 70.00 195 ASN A N 1
ATOM 1595 C CA . ASN A 1 195 ? 20.424 -6.419 -11.010 1.00 70.00 195 ASN A CA 1
ATOM 1596 C C . ASN A 1 195 ? 20.184 -7.302 -9.771 1.00 70.00 195 ASN A C 1
ATOM 1598 O O . ASN A 1 195 ? 20.093 -8.531 -9.867 1.00 70.00 195 ASN A O 1
ATOM 1602 N N . LEU A 1 196 ? 20.103 -6.688 -8.589 1.00 63.81 196 LEU A N 1
ATOM 1603 C CA . LEU A 1 196 ? 19.929 -7.437 -7.354 1.00 63.81 196 LEU A CA 1
ATOM 1604 C C . LEU A 1 196 ? 18.495 -7.955 -7.283 1.00 63.81 196 LEU A C 1
ATOM 1606 O O . LEU A 1 196 ? 17.540 -7.189 -7.162 1.00 63.81 196 LEU A O 1
ATOM 1610 N N . LYS A 1 197 ? 18.340 -9.281 -7.296 1.00 57.19 197 LYS A N 1
ATOM 1611 C CA . LYS A 1 197 ? 17.086 -9.933 -6.907 1.00 57.19 197 LYS A CA 1
ATOM 1612 C C . LYS A 1 197 ? 16.985 -9.901 -5.391 1.00 57.19 197 LYS A C 1
ATOM 1614 O O . LYS A 1 197 ? 17.252 -10.900 -4.723 1.00 57.19 197 LYS A O 1
ATOM 1619 N N . ILE A 1 198 ? 16.670 -8.732 -4.843 1.00 56.16 198 ILE A N 1
ATOM 1620 C CA . ILE A 1 198 ? 16.567 -8.587 -3.399 1.00 56.16 198 ILE A CA 1
ATOM 1621 C C . ILE A 1 198 ? 15.263 -9.244 -2.952 1.00 56.16 198 ILE A C 1
ATOM 1623 O O . ILE A 1 198 ? 14.186 -8.663 -3.043 1.00 56.16 198 ILE A O 1
ATOM 1627 N N . LYS A 1 199 ? 15.360 -10.487 -2.476 1.00 46.62 199 LYS A N 1
ATOM 1628 C CA . LYS A 1 199 ? 14.337 -11.054 -1.601 1.00 46.62 199 LYS A CA 1
ATOM 1629 C C . LYS A 1 199 ? 14.575 -10.456 -0.228 1.00 46.62 199 LYS A C 1
ATOM 1631 O O . LYS A 1 199 ? 15.425 -10.938 0.518 1.00 46.62 199 LYS A O 1
ATOM 1636 N N . TRP A 1 200 ? 13.846 -9.395 0.090 1.00 49.00 200 TRP A N 1
ATOM 1637 C CA . TRP A 1 200 ? 13.792 -8.896 1.453 1.00 49.00 200 TRP A CA 1
ATOM 1638 C C . TRP A 1 200 ? 13.035 -9.937 2.284 1.00 49.00 200 TRP A C 1
ATOM 1640 O O . TRP A 1 200 ? 11.808 -9.946 2.337 1.00 49.00 200 TRP A O 1
ATOM 1650 N N . GLN A 1 201 ? 13.762 -10.890 2.874 1.00 39.06 201 GLN A N 1
ATOM 1651 C CA . GLN A 1 201 ? 13.225 -11.626 4.012 1.00 39.06 201 GLN A CA 1
ATOM 1652 C C . GLN A 1 201 ? 12.917 -10.571 5.074 1.00 39.06 201 GLN A C 1
ATOM 1654 O O . GLN A 1 201 ? 13.786 -9.752 5.378 1.00 39.06 201 GLN A O 1
ATOM 1659 N N . ASN A 1 202 ? 11.683 -10.546 5.583 1.00 39.62 202 ASN A N 1
ATOM 1660 C CA . ASN A 1 202 ? 11.336 -9.785 6.782 1.00 39.62 202 ASN A CA 1
ATOM 1661 C C . ASN A 1 202 ? 12.365 -10.147 7.862 1.00 39.62 202 ASN A C 1
ATOM 1663 O O . ASN A 1 202 ? 12.327 -11.246 8.407 1.00 39.62 202 ASN A O 1
ATOM 1667 N N . GLY A 1 203 ? 13.363 -9.289 8.052 1.00 37.31 203 GLY A N 1
ATOM 1668 C CA . GLY A 1 203 ? 14.616 -9.719 8.665 1.00 37.31 203 GLY A CA 1
ATOM 1669 C C . GLY A 1 203 ? 15.803 -8.779 8.481 1.00 37.31 203 GLY A C 1
ATOM 1670 O O . GLY A 1 203 ? 16.886 -9.099 8.960 1.00 37.31 203 GLY A O 1
ATOM 1671 N N . PHE A 1 204 ? 15.635 -7.593 7.884 1.00 31.28 204 PHE A N 1
ATOM 1672 C CA . PHE A 1 204 ? 16.447 -6.489 8.380 1.00 31.28 204 PHE A CA 1
ATOM 1673 C C . PHE A 1 204 ? 15.877 -6.138 9.746 1.00 31.28 204 PHE A C 1
ATOM 1675 O O . PHE A 1 204 ? 14.799 -5.553 9.846 1.00 31.28 204 PHE A O 1
ATOM 1682 N N . LEU A 1 205 ? 16.597 -6.565 10.784 1.00 28.31 205 LEU A N 1
ATOM 1683 C CA . LEU A 1 205 ? 16.640 -5.897 12.075 1.00 28.31 205 LEU A CA 1
ATOM 1684 C C . LEU A 1 205 ? 16.846 -4.403 11.799 1.00 28.31 205 LEU A C 1
ATOM 1686 O O . LEU A 1 205 ? 17.965 -3.897 11.796 1.00 28.31 205 LEU A O 1
ATOM 1690 N N . LEU A 1 206 ? 15.751 -3.685 11.550 1.00 28.08 206 LEU A N 1
ATOM 1691 C CA . LEU A 1 206 ? 15.676 -2.327 12.019 1.00 28.08 206 LEU A CA 1
ATOM 1692 C C . LEU A 1 206 ? 15.761 -2.508 13.528 1.00 28.08 206 LEU A C 1
ATOM 1694 O O . LEU A 1 206 ? 14.847 -3.052 14.152 1.00 28.08 206 LEU A O 1
ATOM 1698 N N . LEU A 1 207 ? 16.881 -2.098 14.110 1.00 28.45 207 LEU A N 1
ATOM 1699 C CA . LEU A 1 207 ? 16.897 -1.677 15.497 1.00 28.45 207 LEU A CA 1
ATOM 170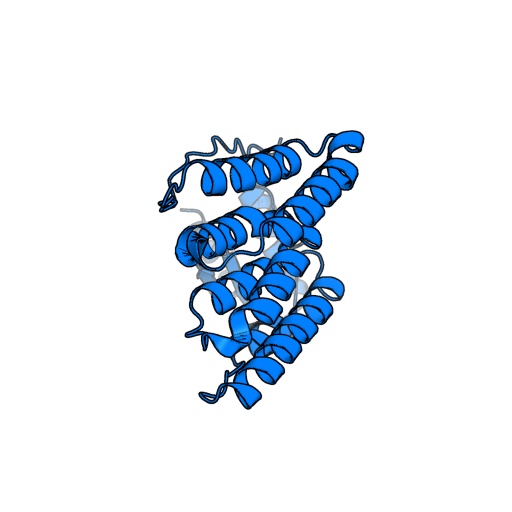0 C C . LEU A 1 207 ? 15.978 -0.446 15.570 1.00 28.45 207 LEU A C 1
ATOM 1702 O O . LEU A 1 207 ? 16.427 0.691 15.645 1.00 28.45 207 LEU A O 1
ATOM 1706 N N . MET A 1 208 ? 14.671 -0.671 15.437 1.00 27.00 208 MET A N 1
ATOM 1707 C CA . MET A 1 208 ? 13.658 0.285 15.808 1.00 27.00 208 MET A CA 1
ATOM 1708 C C . MET A 1 208 ? 13.621 0.165 17.318 1.00 27.00 208 MET A C 1
ATOM 1710 O O . MET A 1 208 ? 12.925 -0.675 17.884 1.00 27.00 208 MET A O 1
ATOM 1714 N N . ILE A 1 209 ? 14.447 0.975 17.972 1.00 27.70 209 ILE A N 1
ATOM 1715 C CA . ILE A 1 209 ? 14.158 1.371 19.338 1.00 27.70 209 ILE A CA 1
ATOM 1716 C C . ILE A 1 209 ? 12.843 2.148 19.234 1.00 27.70 209 ILE A C 1
ATOM 1718 O O . ILE A 1 209 ? 12.830 3.357 19.040 1.00 27.70 209 ILE A O 1
ATOM 1722 N N . MET A 1 210 ? 11.723 1.432 19.290 1.00 27.70 210 MET A N 1
ATOM 1723 C CA . MET A 1 210 ? 10.476 1.988 19.788 1.00 27.70 210 MET A CA 1
ATOM 1724 C C . MET A 1 210 ? 10.510 1.865 21.309 1.00 27.70 210 MET A C 1
ATOM 1726 O O . MET A 1 210 ? 9.762 1.101 21.904 1.00 27.70 210 MET A O 1
ATOM 1730 N N . CYS A 1 211 ? 11.418 2.612 21.933 1.00 22.53 211 CYS A N 1
ATOM 1731 C CA . CYS A 1 211 ? 11.072 3.252 23.189 1.00 22.53 211 CYS A CA 1
ATOM 1732 C C . CYS A 1 211 ? 10.432 4.570 22.777 1.00 22.53 211 CYS A C 1
ATOM 1734 O O . CYS A 1 211 ? 11.130 5.482 22.336 1.00 22.53 211 CYS A O 1
ATOM 1736 N N . GLN A 1 212 ? 9.110 4.660 22.876 1.00 31.73 212 GLN A N 1
ATOM 1737 C CA . GLN A 1 212 ? 8.553 5.957 23.220 1.00 31.73 212 GLN A CA 1
ATOM 1738 C C . GLN A 1 212 ? 8.919 6.163 24.693 1.00 31.73 212 GLN A C 1
ATOM 1740 O O . GLN A 1 212 ? 8.476 5.411 25.557 1.00 31.73 212 GLN A O 1
ATOM 1745 N N . CYS A 1 213 ? 9.865 7.072 24.932 1.00 38.56 213 CYS A N 1
ATOM 1746 C CA . CYS A 1 213 ? 9.806 7.905 26.126 1.00 38.56 213 CYS A CA 1
ATOM 1747 C C . CYS A 1 213 ? 8.782 9.012 25.880 1.00 38.56 213 CYS A C 1
ATOM 1749 O O . CYS A 1 213 ? 8.615 9.388 24.693 1.00 38.56 213 CYS A O 1
#

pLDDT: mean 83.98, std 16.06, range [22.53, 98.5]